Protein AF-A0A061N6C9-F1 (afdb_monomer)

Structure (mmCIF, N/CA/C/O backbone):
data_AF-A0A061N6C9-F1
#
_entry.id   AF-A0A061N6C9-F1
#
loop_
_atom_site.group_PDB
_atom_site.id
_atom_site.type_symbol
_atom_site.label_atom_id
_atom_site.label_alt_id
_atom_site.label_comp_id
_atom_site.label_asym_id
_atom_site.label_entity_id
_atom_site.label_seq_id
_atom_site.pdbx_PDB_ins_code
_atom_site.Cartn_x
_atom_site.Cartn_y
_atom_site.Cartn_z
_atom_site.occupancy
_atom_site.B_iso_or_equiv
_atom_site.auth_seq_id
_atom_site.auth_comp_id
_atom_site.auth_asym_id
_atom_site.auth_atom_id
_atom_site.pdbx_PDB_model_num
ATOM 1 N N . MET A 1 1 ? -4.700 27.758 14.126 1.00 30.50 1 MET A N 1
ATOM 2 C CA . MET A 1 1 ? -5.287 28.194 15.414 1.00 30.50 1 MET A CA 1
ATOM 3 C C . MET A 1 1 ? -6.616 27.465 15.585 1.00 30.50 1 MET A C 1
ATOM 5 O O . MET A 1 1 ? -7.624 27.909 15.055 1.00 30.50 1 MET A O 1
ATOM 9 N N . ILE A 1 2 ? -6.593 26.286 16.209 1.00 23.47 2 ILE A N 1
ATOM 10 C CA . ILE A 1 2 ? -7.772 25.441 16.455 1.00 23.47 2 ILE A CA 1
ATOM 11 C C . ILE A 1 2 ? -7.823 25.208 17.966 1.00 23.47 2 ILE A C 1
ATOM 13 O O . ILE A 1 2 ? -6.806 24.881 18.574 1.00 23.47 2 ILE A O 1
ATOM 17 N N . LYS A 1 3 ? -8.977 25.500 18.573 1.00 22.98 3 LYS A N 1
ATOM 18 C CA . LYS A 1 3 ? -9.198 25.478 20.023 1.00 22.98 3 LYS A CA 1
ATOM 19 C C . LYS A 1 3 ? -9.200 24.041 20.546 1.00 22.98 3 LYS A C 1
ATOM 21 O O . LYS A 1 3 ? -9.980 23.221 20.075 1.00 22.98 3 LYS A O 1
ATOM 26 N N . ILE A 1 4 ? -8.367 23.789 21.551 1.00 27.28 4 ILE A N 1
ATOM 27 C CA . ILE A 1 4 ? -8.406 22.599 22.403 1.00 27.28 4 ILE A CA 1
ATOM 28 C C . ILE A 1 4 ? -9.390 22.908 23.534 1.00 27.28 4 ILE A C 1
ATOM 30 O O . ILE A 1 4 ? -9.209 23.892 24.251 1.00 27.28 4 ILE A O 1
ATOM 34 N N . THR A 1 5 ? -10.445 22.111 23.671 1.00 30.22 5 THR A N 1
ATOM 35 C CA . THR A 1 5 ? -11.373 22.200 24.806 1.00 30.22 5 THR A CA 1
ATOM 36 C C . THR A 1 5 ? -10.905 21.237 25.895 1.00 30.22 5 THR A C 1
ATOM 38 O O . THR A 1 5 ? -10.656 20.066 25.618 1.00 30.22 5 THR A O 1
ATOM 41 N N . GLU A 1 6 ? -10.759 21.745 27.119 1.00 27.58 6 GLU A N 1
ATOM 42 C CA . GLU A 1 6 ? -10.329 21.011 28.314 1.00 27.58 6 GLU A CA 1
ATOM 43 C C . GLU A 1 6 ? -11.261 19.840 28.661 1.00 27.58 6 GLU A C 1
ATOM 45 O O . GLU A 1 6 ? -12.487 19.978 28.678 1.00 27.58 6 GLU A O 1
ATOM 50 N N . VAL A 1 7 ? -10.671 18.698 29.021 1.00 28.25 7 VAL A N 1
ATOM 51 C CA . VAL A 1 7 ? -11.379 17.558 29.614 1.00 28.25 7 VAL A CA 1
ATOM 52 C C . VAL A 1 7 ? -11.394 17.739 31.133 1.00 28.25 7 VAL A C 1
ATOM 54 O O . VAL A 1 7 ? -10.350 17.708 31.782 1.00 28.25 7 VAL A O 1
ATOM 57 N N . LYS A 1 8 ? -12.585 17.934 31.712 1.00 29.23 8 LYS A N 1
ATOM 58 C CA . LYS A 1 8 ? -12.787 17.951 33.168 1.00 29.23 8 LYS A CA 1
ATOM 59 C C . LYS A 1 8 ? -12.759 16.530 33.731 1.00 29.23 8 LYS A C 1
ATOM 61 O O . LYS A 1 8 ? -13.513 15.667 33.291 1.00 29.23 8 LYS A O 1
ATOM 66 N N . ILE A 1 9 ? -11.932 16.331 34.752 1.00 32.75 9 ILE A N 1
ATOM 67 C CA . ILE A 1 9 ? -11.897 15.129 35.589 1.00 32.75 9 ILE A CA 1
ATOM 68 C C . ILE A 1 9 ? -13.032 15.237 36.617 1.00 32.75 9 ILE A C 1
ATOM 70 O O . ILE A 1 9 ? -13.080 16.208 37.371 1.00 32.75 9 ILE A O 1
ATOM 74 N N . TYR A 1 10 ? -13.920 14.243 36.672 1.00 31.84 10 TYR A N 1
ATOM 75 C CA . TYR A 1 10 ? -14.889 14.088 37.759 1.00 31.84 10 TYR A CA 1
ATOM 76 C C . TYR A 1 10 ? -14.584 12.808 38.538 1.00 31.84 10 TYR A C 1
ATOM 78 O O . TYR A 1 10 ? -14.663 11.710 37.996 1.00 31.84 10 TYR A O 1
ATOM 86 N N . ASN A 1 11 ? -14.262 12.972 39.822 1.00 37.41 11 ASN A N 1
ATOM 87 C CA . ASN A 1 11 ? -14.351 11.917 40.827 1.00 37.41 11 ASN A CA 1
ATOM 88 C C . ASN A 1 11 ? -15.667 12.100 41.588 1.00 37.41 11 ASN A C 1
ATOM 90 O O . ASN A 1 11 ? -15.874 13.186 42.126 1.00 37.41 11 ASN A O 1
ATOM 94 N N . GLN A 1 12 ? -16.490 11.052 41.697 1.00 33.22 12 GLN A N 1
ATOM 95 C CA . GLN A 1 12 ? -17.229 10.716 42.924 1.00 33.22 12 GLN A CA 1
ATOM 96 C C . GLN A 1 12 ? -17.907 9.338 42.842 1.00 33.22 12 GLN A C 1
ATOM 98 O O . GLN A 1 12 ? -18.264 8.849 41.774 1.00 33.22 12 GLN A O 1
ATOM 103 N N . THR A 1 13 ? -17.987 8.726 44.018 1.00 37.00 13 THR A N 1
ATOM 104 C CA . THR A 1 13 ? -18.388 7.368 44.403 1.00 37.00 13 THR A CA 1
ATOM 105 C C . THR A 1 13 ? -19.904 7.145 44.506 1.00 37.00 13 THR A C 1
ATOM 107 O O . THR A 1 13 ? -20.622 8.063 44.878 1.00 37.00 13 THR A O 1
ATOM 110 N N . GLU A 1 14 ? -20.291 5.877 44.287 1.00 41.41 14 GLU A N 1
ATOM 111 C CA . GLU A 1 14 ? -21.493 5.130 44.734 1.00 41.41 14 GLU A CA 1
ATOM 112 C C . GLU A 1 14 ? -22.909 5.589 44.323 1.00 41.41 14 GLU A C 1
ATOM 114 O O . GLU A 1 14 ? -23.446 6.545 44.861 1.00 41.41 14 GLU A O 1
ATOM 119 N N . GLU A 1 15 ? -23.566 4.779 43.475 1.00 31.02 15 GLU A N 1
ATOM 120 C CA . GLU A 1 15 ? -24.869 4.144 43.765 1.00 31.02 15 GLU A CA 1
ATOM 121 C C . GLU A 1 15 ? -25.159 3.015 42.747 1.00 31.02 15 GLU A C 1
ATOM 123 O O . GLU A 1 15 ? -24.988 3.166 41.536 1.00 31.02 15 GLU A O 1
ATOM 128 N N . LEU A 1 16 ? -25.541 1.839 43.257 1.00 40.09 16 LEU A N 1
ATOM 129 C CA . LEU A 1 16 ? -25.818 0.610 42.508 1.00 40.09 16 LEU A CA 1
ATOM 130 C C . LEU A 1 16 ? -27.300 0.538 42.101 1.00 40.09 16 LEU A C 1
ATOM 132 O O . LEU A 1 16 ? -28.185 0.743 42.924 1.00 40.09 16 LEU A O 1
ATOM 136 N N . HIS A 1 17 ? -27.518 0.112 40.851 1.00 38.91 17 HIS A N 1
ATOM 137 C CA . HIS A 1 17 ? -28.781 -0.271 40.198 1.00 38.91 17 HIS A CA 1
ATOM 138 C C . HIS A 1 17 ? -29.628 0.827 39.541 1.00 38.91 17 HIS A C 1
ATOM 140 O O . HIS A 1 17 ? -30.753 1.121 39.932 1.00 38.91 17 HIS A O 1
ATOM 146 N N . VAL A 1 18 ? -29.153 1.247 38.368 1.00 34.75 18 VAL A N 1
ATOM 147 C CA . VAL A 1 18 ? -30.004 1.493 37.198 1.00 34.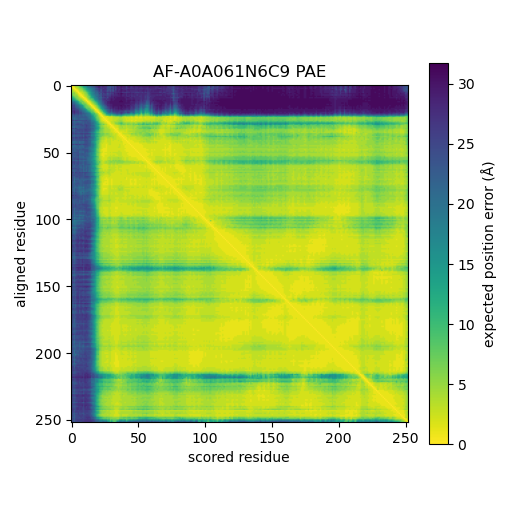75 18 VAL A CA 1
ATOM 148 C C . VAL A 1 18 ? -29.425 0.634 36.074 1.00 34.75 18 VAL A C 1
ATOM 150 O O . VAL A 1 18 ? -28.204 0.562 35.940 1.00 34.75 18 VAL A O 1
ATOM 153 N N . HIS A 1 19 ? -30.260 -0.059 35.292 1.00 40.38 19 HIS A N 1
ATOM 154 C CA . HIS A 1 19 ? -29.831 -0.618 34.008 1.00 40.38 19 HIS A CA 1
ATOM 155 C C . HIS A 1 19 ? -29.307 0.543 33.158 1.00 40.38 19 HIS A C 1
ATOM 157 O O . HIS A 1 19 ? -30.078 1.227 32.487 1.00 40.38 19 HIS A O 1
ATOM 163 N N . ASN A 1 20 ? -28.004 0.808 33.248 1.00 38.12 20 ASN A N 1
ATOM 164 C CA . ASN A 1 20 ? -27.330 1.759 32.390 1.00 38.12 20 ASN A CA 1
ATOM 165 C C . ASN A 1 20 ? -27.526 1.203 30.986 1.00 38.12 20 ASN A C 1
ATOM 167 O O . ASN A 1 20 ? -26.966 0.156 30.661 1.00 38.12 20 ASN A O 1
ATOM 171 N N . LYS A 1 21 ? -28.381 1.847 30.183 1.00 45.62 21 LYS A N 1
ATOM 172 C CA . LYS A 1 21 ? -28.374 1.610 28.744 1.00 45.62 21 LYS A CA 1
ATOM 173 C C . LYS A 1 21 ? -26.913 1.727 28.333 1.00 45.62 21 LYS A C 1
ATOM 175 O O . LYS A 1 21 ? -26.286 2.756 28.591 1.00 45.62 21 LYS A O 1
ATOM 180 N N . SER A 1 22 ? -26.367 0.643 27.797 1.00 60.34 22 SER A N 1
ATOM 181 C CA . SER A 1 22 ? -25.087 0.667 27.106 1.00 60.34 22 SER A CA 1
ATOM 182 C C . SER A 1 22 ? -25.062 1.908 26.213 1.00 60.34 22 SER A C 1
ATOM 184 O O . SER A 1 22 ? -26.080 2.268 25.614 1.00 60.34 22 SER A O 1
ATOM 186 N N . ALA A 1 23 ? -23.936 2.625 26.202 1.00 78.69 23 ALA A N 1
ATOM 187 C CA . ALA A 1 23 ? -23.787 3.779 25.327 1.00 78.69 23 ALA A CA 1
ATOM 188 C C . ALA A 1 23 ? -24.146 3.350 23.897 1.00 78.69 23 ALA A C 1
ATOM 190 O O . ALA A 1 23 ? -23.591 2.369 23.398 1.00 78.69 23 ALA A O 1
ATOM 191 N N . ILE A 1 24 ? -25.107 4.047 23.283 1.00 89.50 24 ILE A N 1
ATOM 192 C CA . ILE A 1 24 ? -25.491 3.795 21.894 1.00 89.50 24 ILE A CA 1
ATOM 193 C C . ILE A 1 24 ? -24.286 4.161 21.032 1.00 89.50 24 ILE A C 1
ATOM 195 O O . ILE A 1 24 ? -23.735 5.257 21.145 1.00 89.50 24 ILE A O 1
ATOM 199 N N . LEU A 1 25 ? -23.855 3.212 20.213 1.00 94.38 25 LEU A N 1
ATOM 200 C CA . LEU A 1 25 ? -22.713 3.356 19.329 1.00 94.38 25 LEU A CA 1
ATOM 201 C C . LEU A 1 25 ? -23.151 4.043 18.040 1.00 94.38 25 LEU A C 1
ATOM 203 O O . LEU A 1 25 ? -24.222 3.757 17.502 1.00 94.38 25 LEU A O 1
ATOM 207 N N . HIS A 1 26 ? -22.301 4.913 17.510 1.00 94.44 26 HIS A N 1
ATOM 208 C CA . HIS A 1 26 ? -22.566 5.622 16.264 1.00 94.44 26 HIS A CA 1
ATOM 209 C C . HIS A 1 26 ? -21.365 5.506 15.323 1.00 94.44 26 HIS A C 1
ATOM 211 O O . HIS A 1 26 ? -20.236 5.719 15.760 1.00 94.44 26 HIS A O 1
ATOM 217 N N . PRO A 1 27 ? -21.557 5.206 14.030 1.00 93.12 27 PRO A N 1
ATOM 218 C CA . PRO A 1 27 ? -20.468 5.265 13.065 1.00 93.12 27 PRO A CA 1
ATOM 219 C C . PRO A 1 27 ? -19.843 6.665 13.035 1.00 93.12 27 PRO A C 1
ATOM 221 O O . PRO A 1 27 ? -20.543 7.678 13.024 1.00 93.12 27 PRO A O 1
ATOM 224 N N . MET A 1 28 ? -18.514 6.739 13.015 1.00 90.38 28 MET A N 1
ATOM 225 C CA . MET A 1 28 ? -17.811 7.998 12.780 1.00 90.38 28 MET A CA 1
ATOM 226 C C . MET A 1 28 ? -18.165 8.566 11.405 1.00 90.38 28 MET A C 1
ATOM 228 O O . MET A 1 28 ? -18.156 7.837 10.417 1.00 90.38 28 MET A O 1
ATOM 232 N N . ALA A 1 29 ? -18.408 9.880 11.349 1.00 77.00 29 ALA A N 1
ATOM 233 C CA . ALA A 1 29 ? -18.823 10.578 10.129 1.00 77.00 29 ALA A CA 1
ATOM 234 C C . ALA A 1 29 ? -17.834 10.400 8.963 1.00 77.00 29 ALA A C 1
ATOM 236 O O . ALA A 1 29 ? -18.244 10.325 7.809 1.00 77.00 29 ALA A O 1
ATOM 237 N N . GLU A 1 30 ? -16.537 10.289 9.267 1.00 84.56 30 GLU A N 1
ATOM 238 C CA . GLU A 1 30 ? -15.497 10.023 8.278 1.00 84.56 30 GLU A CA 1
ATOM 239 C C . GLU A 1 30 ? -14.612 8.854 8.714 1.00 84.56 30 GLU A C 1
ATOM 241 O O . GLU A 1 30 ? -13.877 8.920 9.707 1.00 84.56 30 GLU A O 1
ATOM 246 N N . ILE A 1 31 ? -14.670 7.776 7.928 1.00 85.75 31 ILE A N 1
ATOM 247 C CA . ILE A 1 31 ? -13.817 6.596 8.066 1.00 85.75 31 ILE A CA 1
ATOM 248 C C . ILE A 1 31 ? -12.807 6.613 6.907 1.00 85.75 31 ILE A C 1
ATOM 250 O O . ILE A 1 31 ? -13.202 6.319 5.771 1.00 85.75 31 ILE A O 1
ATOM 254 N N . PRO A 1 32 ? -11.515 6.909 7.159 1.00 84.31 32 PRO A N 1
ATOM 255 C CA . PRO A 1 32 ? -10.493 6.988 6.112 1.00 84.31 32 PRO A CA 1
ATOM 256 C C . PRO A 1 32 ? -10.489 5.771 5.179 1.00 84.31 32 PRO A C 1
ATOM 258 O O . PRO A 1 32 ? -10.635 4.624 5.626 1.00 84.31 32 PRO A O 1
ATOM 261 N N . HIS A 1 33 ? -10.350 5.987 3.867 1.00 86.00 33 HIS A N 1
ATOM 262 C CA . HIS A 1 33 ? -10.335 4.908 2.874 1.00 86.00 33 HIS A CA 1
ATOM 263 C C . HIS A 1 33 ? -8.928 4.442 2.515 1.00 86.00 33 HIS A C 1
ATOM 265 O O . HIS A 1 33 ? -8.434 4.706 1.426 1.00 86.00 33 HIS A O 1
ATOM 271 N N . ILE A 1 34 ? -8.328 3.662 3.420 1.00 89.38 34 ILE A N 1
ATOM 272 C CA . ILE A 1 34 ? -6.933 3.227 3.296 1.00 89.38 34 ILE A CA 1
ATOM 273 C C . ILE A 1 34 ? -6.720 2.266 2.112 1.00 89.38 34 ILE A C 1
ATOM 275 O O . ILE A 1 34 ? -5.854 2.500 1.281 1.00 89.38 34 ILE A O 1
ATOM 279 N N . ILE A 1 35 ? -7.504 1.191 1.979 1.00 89.81 35 ILE A N 1
ATOM 280 C CA . ILE A 1 35 ? -7.335 0.227 0.874 1.00 89.81 35 ILE A CA 1
ATOM 281 C C . ILE A 1 35 ? -8.639 -0.068 0.147 1.00 89.81 35 ILE A C 1
ATOM 283 O O . ILE A 1 35 ? -9.712 -0.104 0.755 1.00 89.81 35 ILE A O 1
ATOM 287 N N . LYS A 1 36 ? -8.535 -0.344 -1.158 1.00 87.62 36 LYS A N 1
ATOM 288 C CA . LYS A 1 36 ? -9.591 -1.026 -1.911 1.00 87.62 36 LYS A CA 1
ATOM 289 C C . LYS A 1 36 ? -9.656 -2.466 -1.419 1.00 87.62 36 LYS A C 1
ATOM 291 O O . LYS A 1 36 ? -8.644 -3.162 -1.408 1.00 87.62 36 LYS A O 1
ATOM 296 N N . TYR A 1 37 ? -10.839 -2.882 -0.986 1.00 84.75 37 TYR A N 1
ATOM 297 C CA . TYR A 1 37 ? -11.047 -4.194 -0.393 1.00 84.75 37 TYR A CA 1
ATOM 298 C C . TYR A 1 37 ? -12.363 -4.791 -0.877 1.00 84.75 37 TYR A C 1
ATOM 300 O O . TYR A 1 37 ? -13.429 -4.189 -0.711 1.00 84.75 37 TYR A O 1
ATOM 308 N N . MET A 1 38 ? -12.288 -5.973 -1.486 1.00 84.19 38 MET A N 1
ATOM 309 C CA . MET A 1 38 ? -13.475 -6.711 -1.904 1.00 84.19 38 MET A CA 1
ATOM 310 C C . MET A 1 38 ? -14.275 -7.134 -0.668 1.00 84.19 38 MET A C 1
ATOM 312 O O . MET A 1 38 ? -13.722 -7.669 0.286 1.00 84.19 38 MET A O 1
ATOM 316 N N . GLY A 1 39 ? -15.583 -6.871 -0.671 1.00 84.62 39 GLY A N 1
ATOM 317 C CA . GLY A 1 39 ? -16.431 -7.133 0.498 1.00 84.62 39 GLY A CA 1
ATOM 318 C C . GLY A 1 39 ? -16.260 -6.115 1.633 1.00 84.62 39 GLY A C 1
ATOM 319 O O . GLY A 1 39 ? -16.647 -6.386 2.770 1.00 84.62 39 GLY A O 1
ATOM 320 N N . SER A 1 40 ? -15.684 -4.943 1.347 1.00 87.50 40 SER A N 1
ATOM 321 C CA . SER A 1 40 ? -15.658 -3.815 2.280 1.00 87.50 40 SER A CA 1
ATOM 322 C C . SER A 1 40 ? -17.067 -3.475 2.776 1.00 87.50 40 SER A C 1
ATOM 324 O O . SER A 1 40 ? -17.980 -3.249 1.985 1.00 87.50 40 SER A O 1
ATOM 326 N N . LYS A 1 41 ? -17.226 -3.380 4.100 1.00 90.00 41 LYS A N 1
ATOM 327 C CA . LYS A 1 41 ? -18.513 -3.111 4.763 1.00 90.00 41 LYS A CA 1
ATOM 328 C C . LYS A 1 41 ? -18.883 -1.622 4.813 1.00 90.00 41 LYS A C 1
ATOM 330 O O . LYS A 1 41 ? -19.849 -1.266 5.470 1.00 90.00 41 LYS A O 1
ATOM 335 N N . ARG A 1 42 ? -18.132 -0.739 4.141 1.00 90.19 42 ARG A N 1
ATOM 336 C CA . ARG A 1 42 ? -18.317 0.726 4.230 1.00 90.19 42 ARG A CA 1
ATOM 337 C C . ARG A 1 42 ? -19.732 1.182 3.902 1.00 90.19 42 ARG A C 1
ATOM 339 O O . ARG A 1 42 ? -20.277 1.991 4.634 1.00 90.19 42 ARG A O 1
ATOM 346 N N . SER A 1 43 ? -20.324 0.659 2.831 1.00 91.62 43 SER A N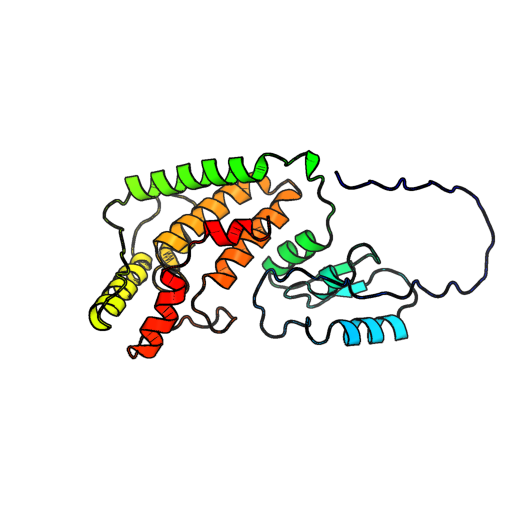 1
ATOM 347 C CA . SER A 1 43 ? -21.666 1.065 2.392 1.00 91.62 43 SER A CA 1
ATOM 348 C C . SER A 1 43 ? -22.791 0.566 3.298 1.00 91.62 43 SER A C 1
ATOM 350 O O . SER A 1 43 ? -23.918 1.018 3.151 1.00 91.62 43 SER A O 1
ATOM 352 N N . ILE A 1 44 ? -22.505 -0.378 4.198 1.00 94.06 44 ILE A N 1
ATOM 353 C CA . ILE A 1 44 ? -23.485 -0.981 5.110 1.00 94.06 44 ILE A CA 1
ATOM 354 C C . ILE A 1 44 ? -23.096 -0.784 6.578 1.00 94.06 44 ILE A C 1
ATOM 356 O O . ILE A 1 44 ? -23.659 -1.441 7.449 1.00 94.06 44 ILE A O 1
ATOM 360 N N . VAL A 1 45 ? -22.109 0.070 6.868 1.00 94.56 45 VAL A N 1
ATOM 361 C CA . VAL A 1 45 ? -21.549 0.192 8.221 1.00 94.56 45 VAL A CA 1
ATOM 362 C C . VAL A 1 45 ? -22.593 0.689 9.217 1.00 94.56 45 VAL A C 1
ATOM 364 O O . VAL A 1 45 ? -22.641 0.178 10.331 1.00 94.56 45 VAL A O 1
ATOM 367 N N . ASP A 1 46 ? -23.480 1.589 8.789 1.00 94.62 46 ASP A N 1
ATOM 368 C CA . ASP A 1 46 ? -24.574 2.107 9.612 1.00 94.62 46 ASP A CA 1
ATOM 369 C C . ASP A 1 46 ? -25.527 0.985 10.032 1.00 94.62 46 ASP A C 1
ATOM 371 O O . ASP A 1 46 ? -25.801 0.823 11.217 1.00 94.62 46 ASP A O 1
ATOM 375 N N . TYR A 1 47 ? -25.929 0.139 9.078 1.00 96.25 47 TYR A N 1
ATOM 376 C CA . TYR A 1 47 ? -26.775 -1.030 9.332 1.00 96.25 47 TYR A CA 1
ATOM 377 C C . TYR A 1 47 ? -26.096 -2.049 10.260 1.00 96.25 47 TYR A C 1
ATOM 379 O O . TYR A 1 47 ? -26.729 -2.632 11.137 1.00 96.25 47 TYR A O 1
ATOM 387 N N . VAL A 1 48 ? -24.784 -2.257 10.099 1.00 95.44 48 VAL A N 1
ATOM 388 C CA . VAL A 1 48 ? -24.013 -3.135 10.993 1.00 95.44 48 VAL A CA 1
ATOM 389 C C . VAL A 1 48 ? -23.985 -2.575 12.416 1.00 95.44 48 VAL A C 1
ATOM 391 O O . VAL A 1 48 ? -24.160 -3.335 13.365 1.00 95.44 48 VAL A O 1
ATOM 394 N N . VAL A 1 49 ? -23.778 -1.266 12.585 1.00 96.19 49 VAL A N 1
ATOM 395 C CA . VAL A 1 49 ? -23.751 -0.628 13.910 1.00 96.19 49 VAL A CA 1
ATOM 396 C C . VAL A 1 49 ? -25.138 -0.597 14.554 1.00 96.19 49 VAL A C 1
ATOM 398 O O . VAL A 1 49 ? -25.238 -0.822 15.757 1.00 96.19 49 VAL A O 1
ATOM 401 N N . GLU A 1 50 ? -26.205 -0.405 13.777 1.00 96.44 50 GLU A N 1
ATOM 402 C CA . GLU A 1 50 ? -27.589 -0.551 14.245 1.00 96.44 50 GLU A CA 1
ATOM 403 C C . GLU A 1 50 ? -27.836 -1.955 14.812 1.00 96.44 50 GLU A C 1
ATOM 405 O O . GLU A 1 50 ? -28.200 -2.088 15.978 1.00 96.44 50 GLU A O 1
ATOM 410 N N . GLY A 1 51 ? -27.497 -3.004 14.056 1.00 96.50 51 GLY A N 1
ATOM 411 C CA . GLY A 1 51 ? -27.636 -4.383 14.530 1.00 96.50 51 GLY A CA 1
ATOM 412 C C . GLY A 1 51 ? -26.766 -4.714 15.751 1.00 96.50 51 GLY A C 1
ATOM 413 O O . GLY A 1 51 ? -27.151 -5.540 16.575 1.00 96.50 51 GLY A O 1
ATOM 414 N N . ILE A 1 52 ? -25.603 -4.066 15.909 1.00 95.81 52 ILE A N 1
ATOM 415 C CA . ILE A 1 52 ? -24.806 -4.169 17.141 1.00 95.81 52 ILE A CA 1
ATOM 416 C C . ILE A 1 52 ? -25.566 -3.530 18.306 1.00 95.81 52 ILE A C 1
ATOM 418 O O . ILE A 1 52 ? -25.680 -4.155 19.357 1.00 95.81 52 ILE A O 1
ATOM 422 N N . ASN A 1 53 ? -26.099 -2.318 18.137 1.00 96.44 53 ASN A N 1
ATOM 423 C CA . ASN A 1 53 ? -26.826 -1.606 19.192 1.00 96.44 53 ASN A CA 1
ATOM 424 C C . ASN A 1 53 ? -28.052 -2.375 19.702 1.00 96.44 53 ASN A C 1
ATOM 426 O O . ASN A 1 53 ? -28.342 -2.299 20.895 1.00 96.44 53 ASN A O 1
ATOM 430 N N . ASP A 1 54 ? -28.721 -3.151 18.846 1.00 96.31 54 ASP A N 1
ATOM 431 C CA . ASP A 1 54 ? -29.881 -3.968 19.229 1.00 96.31 54 ASP A CA 1
ATOM 432 C C . ASP A 1 54 ? -29.557 -5.034 20.286 1.00 96.31 54 ASP A C 1
ATOM 434 O O . ASP A 1 54 ? -30.418 -5.413 21.083 1.00 96.31 54 ASP A O 1
ATOM 438 N N . VAL A 1 55 ? -28.316 -5.530 20.303 1.00 94.38 55 VAL A N 1
ATOM 439 C CA . VAL A 1 55 ? -27.891 -6.641 21.173 1.00 94.38 55 VAL A CA 1
ATOM 440 C C . VAL A 1 55 ? -26.771 -6.267 22.142 1.00 94.38 55 VAL A C 1
ATOM 442 O O . VAL A 1 55 ? -26.436 -7.049 23.032 1.00 94.38 55 VAL A O 1
ATOM 445 N N . TYR A 1 56 ? -26.156 -5.096 21.982 1.00 94.44 56 TYR A N 1
ATOM 446 C CA . TYR A 1 56 ? -24.980 -4.704 22.743 1.00 94.44 56 TYR A CA 1
ATOM 447 C C . TYR A 1 56 ? -25.343 -4.314 24.176 1.00 94.44 56 TYR A C 1
ATOM 449 O O . TYR A 1 56 ? -25.944 -3.274 24.432 1.00 94.44 56 TYR A O 1
ATOM 457 N N . THR A 1 57 ? -24.905 -5.120 25.142 1.00 93.38 57 THR A N 1
ATOM 458 C CA . THR A 1 57 ? -25.133 -4.892 26.579 1.00 93.38 57 THR A CA 1
ATOM 459 C C . THR A 1 57 ? -23.897 -4.361 27.315 1.00 93.38 57 THR A C 1
ATOM 461 O O . THR A 1 57 ? -23.863 -4.374 28.544 1.00 93.38 57 THR A O 1
ATOM 464 N N . GLY A 1 58 ? -22.871 -3.905 26.587 1.00 91.44 58 GLY A N 1
ATOM 465 C CA . GLY A 1 58 ? -21.575 -3.494 27.139 1.00 91.44 58 GLY A CA 1
ATOM 466 C C . GLY A 1 58 ? -20.458 -4.524 26.920 1.00 91.44 58 GLY A C 1
ATOM 467 O O . GLY A 1 58 ? -20.709 -5.662 26.529 1.00 91.44 58 GLY A O 1
ATOM 468 N N . GLY A 1 59 ? -19.213 -4.122 27.187 1.00 92.06 59 GLY A N 1
ATOM 469 C CA . GLY A 1 59 ? -18.024 -4.971 27.050 1.00 92.06 59 GLY A CA 1
ATOM 470 C C . GLY A 1 59 ? -17.197 -4.674 25.797 1.00 92.06 59 GLY A C 1
ATOM 471 O O . GLY A 1 59 ? -17.209 -3.564 25.276 1.00 92.06 59 GLY A O 1
ATOM 472 N N . GLN A 1 60 ? -16.421 -5.662 25.350 1.00 95.31 60 GLN A N 1
ATOM 473 C CA . GLN A 1 60 ? -15.578 -5.557 24.158 1.00 95.31 60 GLN A CA 1
ATOM 474 C C . GLN A 1 60 ? -16.315 -6.097 22.928 1.00 95.31 60 GLN A C 1
ATOM 476 O O . GLN A 1 60 ? -16.927 -7.162 22.989 1.00 95.31 60 GLN A O 1
ATOM 481 N N . ILE A 1 61 ? -16.203 -5.401 21.797 1.00 96.19 61 ILE A N 1
ATOM 482 C CA . ILE A 1 61 ? -16.668 -5.898 20.496 1.00 96.19 61 ILE A CA 1
ATOM 483 C C . ILE A 1 61 ? -15.558 -6.713 19.838 1.00 96.19 61 ILE A C 1
ATOM 485 O O . ILE A 1 61 ? -14.403 -6.290 19.816 1.00 96.19 61 ILE A O 1
ATOM 489 N N . VAL A 1 62 ? -15.907 -7.863 19.264 1.00 96.56 62 VAL A N 1
ATOM 490 C CA . VAL A 1 62 ? -14.967 -8.726 18.537 1.00 96.56 62 VAL A CA 1
ATOM 491 C C . VAL A 1 62 ? -15.324 -8.738 17.052 1.00 96.56 62 VAL A C 1
ATOM 493 O O . VAL A 1 62 ? -16.340 -9.302 16.655 1.00 96.56 62 VAL A O 1
ATOM 496 N N . ASP A 1 63 ? -14.473 -8.132 16.227 1.00 96.19 63 ASP A N 1
ATOM 497 C CA . ASP A 1 63 ? -14.547 -8.203 14.767 1.00 96.19 63 ASP A CA 1
ATOM 498 C C . ASP A 1 63 ? -13.659 -9.356 14.284 1.00 96.19 63 ASP A C 1
ATOM 500 O O . ASP A 1 63 ? -12.450 -9.197 14.123 1.00 96.19 63 ASP A O 1
ATOM 504 N N . LEU A 1 64 ? -14.251 -10.547 14.137 1.00 95.88 64 LEU A N 1
ATOM 505 C CA . LEU A 1 64 ? -13.515 -11.798 13.904 1.00 95.88 64 LEU A CA 1
ATOM 506 C C . LEU A 1 64 ? -12.911 -11.916 12.490 1.00 95.88 64 LEU A C 1
ATOM 508 O O . LEU A 1 64 ? -11.969 -12.688 12.301 1.00 95.88 64 LEU A O 1
ATOM 512 N N . PHE A 1 65 ? -13.461 -11.172 11.524 1.00 95.31 65 PHE A N 1
ATOM 513 C CA . PHE A 1 65 ? -13.068 -11.159 10.109 1.00 95.31 65 PHE A CA 1
ATOM 514 C C . PHE A 1 65 ? -12.997 -9.714 9.615 1.00 95.31 65 PHE A C 1
ATOM 516 O O . PHE A 1 65 ? -13.825 -9.247 8.812 1.00 95.31 65 PHE A O 1
ATOM 523 N N . SER A 1 66 ? -12.042 -8.984 10.175 1.00 94.38 66 SER A N 1
ATOM 524 C CA . SER A 1 66 ? -12.031 -7.533 10.087 1.00 94.38 66 SER A CA 1
ATOM 525 C C . SER A 1 66 ? -11.614 -7.000 8.722 1.00 94.38 66 SER A C 1
ATOM 527 O O . SER A 1 66 ? -12.047 -5.904 8.353 1.00 94.38 66 SER A O 1
ATOM 529 N N . GLY A 1 67 ? -10.848 -7.756 7.924 1.00 94.31 67 GLY A N 1
ATOM 530 C CA . GLY A 1 67 ? -10.430 -7.368 6.575 1.00 94.31 67 GLY A CA 1
ATOM 531 C C . GLY A 1 67 ? -9.817 -5.966 6.534 1.00 94.31 67 GLY A C 1
ATOM 532 O O . GLY A 1 67 ? -8.738 -5.721 7.061 1.00 94.31 67 GLY A O 1
ATOM 533 N N . SER A 1 68 ? -10.519 -5.001 5.933 1.00 93.62 68 SER A N 1
ATOM 534 C CA . SER A 1 68 ? -10.083 -3.597 5.895 1.00 93.62 68 SER A CA 1
ATOM 535 C C . SER A 1 68 ? -10.319 -2.801 7.193 1.00 93.62 68 SER A C 1
ATOM 537 O O . SER A 1 68 ? -10.217 -1.576 7.167 1.00 93.62 68 SER A O 1
ATOM 539 N N . ALA A 1 69 ? -10.703 -3.458 8.291 1.00 95.38 69 ALA A N 1
ATOM 540 C CA . ALA A 1 69 ? -10.935 -2.895 9.627 1.00 95.38 69 ALA A CA 1
ATOM 541 C C . ALA A 1 69 ? -11.911 -1.699 9.673 1.00 95.38 69 ALA A C 1
ATOM 543 O O . ALA A 1 69 ? -11.811 -0.817 10.525 1.00 95.38 69 ALA A O 1
ATOM 544 N N . VAL A 1 70 ? -12.891 -1.671 8.762 1.00 94.69 70 VAL A N 1
ATOM 545 C CA . VAL A 1 70 ? -13.851 -0.556 8.634 1.00 94.69 70 VAL A CA 1
ATOM 546 C C . VAL A 1 70 ? -14.687 -0.380 9.899 1.00 94.69 70 VAL A C 1
ATOM 548 O O . VAL A 1 70 ? -14.919 0.755 10.299 1.00 94.69 70 VAL A O 1
ATOM 551 N N . LEU A 1 71 ? -15.088 -1.472 10.559 1.00 95.06 71 LEU A N 1
ATOM 552 C CA . LEU A 1 71 ? -15.829 -1.402 11.821 1.00 95.06 71 LEU A CA 1
ATOM 553 C C . LEU A 1 71 ? -14.974 -0.794 12.944 1.00 95.06 71 LEU A C 1
ATOM 555 O O . LEU A 1 71 ? -15.460 0.037 13.706 1.00 95.06 71 LEU A O 1
ATOM 559 N N . SER A 1 72 ? -13.684 -1.144 13.003 1.00 95.12 72 SER A N 1
ATOM 560 C CA . SER A 1 72 ? -12.732 -0.531 13.937 1.00 95.12 72 SER A CA 1
ATOM 561 C C . SER A 1 72 ? -12.595 0.973 13.702 1.00 95.12 72 SER A C 1
ATOM 563 O O . SER A 1 72 ? -12.607 1.739 14.659 1.00 95.12 72 SER A O 1
ATOM 565 N N . GLY A 1 73 ? -12.525 1.409 12.441 1.00 94.00 73 GLY A N 1
ATOM 566 C CA . GLY A 1 73 ? -12.546 2.830 12.092 1.00 94.00 73 GLY A CA 1
ATOM 567 C C . GLY A 1 73 ? -13.866 3.522 12.446 1.00 94.00 73 GLY A C 1
ATOM 568 O O . GLY A 1 73 ? -13.848 4.645 12.945 1.00 94.00 73 GLY A O 1
ATOM 569 N N . ALA A 1 74 ? -14.999 2.847 12.238 1.00 95.12 74 ALA A N 1
ATOM 570 C CA . ALA A 1 74 ? -16.336 3.374 12.509 1.00 95.12 74 ALA A CA 1
ATOM 571 C C . ALA A 1 74 ? -16.602 3.600 13.998 1.00 95.12 74 ALA A C 1
ATOM 573 O O . ALA A 1 74 ? -17.247 4.576 14.359 1.00 95.12 74 ALA A O 1
ATOM 574 N N . LEU A 1 75 ? -16.110 2.708 14.856 1.00 95.19 75 LEU A N 1
ATOM 575 C CA . LEU A 1 75 ? -16.400 2.702 16.291 1.00 95.19 75 LEU A CA 1
ATOM 576 C C . LEU A 1 75 ? -15.202 3.133 17.154 1.00 95.19 75 LEU A C 1
ATOM 578 O O . LEU A 1 75 ? -15.234 3.000 18.382 1.00 95.19 75 LEU A O 1
ATOM 582 N N . ARG A 1 76 ? -14.135 3.657 16.532 1.00 92.69 76 ARG A N 1
ATOM 583 C CA . ARG A 1 76 ? -12.927 4.111 17.238 1.00 92.69 76 ARG A CA 1
ATOM 584 C C . ARG A 1 76 ? -13.280 5.097 18.355 1.00 92.69 76 ARG A C 1
ATOM 586 O O . ARG A 1 76 ? -14.105 5.992 18.175 1.00 92.69 76 ARG A O 1
ATOM 593 N N . GLY A 1 77 ? -12.645 4.925 19.511 1.00 90.62 77 GLY A N 1
ATOM 594 C CA . GLY A 1 77 ? -12.822 5.800 20.675 1.00 90.62 77 GLY A CA 1
ATOM 595 C C . GLY A 1 77 ? -14.145 5.647 21.436 1.00 90.62 77 GLY A C 1
ATOM 596 O O . GLY A 1 77 ? -14.303 6.306 22.457 1.00 90.62 77 GLY A O 1
ATOM 597 N N . GLN A 1 78 ? -15.074 4.792 20.991 1.00 93.44 78 GLN A N 1
ATOM 598 C CA . GLN A 1 78 ? -16.371 4.599 21.662 1.00 93.44 78 GLN A CA 1
ATOM 599 C C . GLN A 1 78 ? -16.414 3.342 22.532 1.00 93.44 78 GLN A C 1
ATOM 601 O O . GLN A 1 78 ? -17.050 3.331 23.583 1.00 93.44 78 GLN A O 1
ATOM 606 N N . VAL A 1 79 ? -15.743 2.275 22.098 1.00 93.75 79 VAL A N 1
ATOM 607 C CA . VAL A 1 79 ? -15.799 0.954 22.733 1.00 93.75 79 VAL A CA 1
ATOM 608 C C . VAL A 1 79 ? -14.487 0.200 22.502 1.00 93.75 79 VAL A C 1
ATOM 610 O O . VAL A 1 79 ? -13.855 0.393 21.459 1.00 93.75 79 VAL A O 1
ATOM 613 N N . PRO A 1 80 ? -14.037 -0.660 23.435 1.00 94.00 80 PRO A N 1
ATOM 614 C CA . PRO A 1 80 ? -12.932 -1.571 23.166 1.00 94.00 80 PRO A CA 1
ATOM 615 C C . PRO A 1 80 ? -13.277 -2.524 22.016 1.00 94.00 80 PRO A C 1
ATOM 617 O O . PRO A 1 80 ? -14.335 -3.154 22.021 1.00 94.00 80 PRO A O 1
ATOM 620 N N . ILE A 1 81 ? -12.367 -2.669 21.052 1.00 96.06 81 ILE A N 1
ATOM 621 C CA . ILE A 1 81 ? -12.551 -3.548 19.889 1.00 96.06 81 ILE A CA 1
ATOM 622 C C . ILE A 1 81 ? -11.365 -4.501 19.781 1.00 96.06 81 ILE A C 1
ATOM 624 O O . ILE A 1 81 ? -10.214 -4.068 19.763 1.00 96.06 81 ILE A O 1
ATOM 628 N N . LEU A 1 82 ? -11.644 -5.800 19.695 1.00 96.56 82 LEU A N 1
ATOM 629 C CA . LEU A 1 82 ? -10.692 -6.817 19.264 1.00 96.56 82 LEU A CA 1
ATOM 630 C C . LEU A 1 82 ? -10.900 -7.058 17.770 1.00 96.56 82 LEU A C 1
ATOM 632 O O . LEU A 1 82 ? -11.919 -7.608 17.363 1.00 96.56 82 LEU A O 1
ATOM 636 N N . SER A 1 83 ? -9.935 -6.634 16.960 1.00 96.44 83 SER A N 1
ATOM 637 C CA . SER A 1 83 ? -9.949 -6.843 15.514 1.00 96.44 83 SER A CA 1
ATOM 638 C C . SER A 1 83 ? -9.070 -8.038 15.163 1.00 96.44 83 SER A C 1
ATOM 640 O O . SER A 1 83 ? -7.880 -8.043 15.481 1.00 96.44 83 SER A O 1
ATOM 642 N N . ASN A 1 84 ? -9.656 -9.045 14.523 1.00 96.56 84 ASN A N 1
ATOM 643 C CA . ASN A 1 84 ? -8.987 -10.274 14.132 1.00 96.56 84 ASN A CA 1
ATOM 644 C C . ASN A 1 84 ? -9.172 -10.532 12.636 1.00 96.56 84 ASN A C 1
ATOM 646 O O . ASN A 1 84 ? -10.255 -10.365 12.081 1.00 96.56 84 ASN A O 1
ATOM 650 N N . ASP A 1 85 ? -8.100 -10.986 12.000 1.00 96.81 85 ASP A N 1
ATOM 651 C CA . ASP A 1 85 ? -8.117 -11.533 10.653 1.00 96.81 85 ASP A CA 1
ATOM 652 C C . ASP A 1 85 ? -6.914 -12.472 10.497 1.00 96.81 85 ASP A C 1
ATOM 654 O O . ASP A 1 85 ? -5.899 -12.311 11.181 1.00 96.81 85 ASP A O 1
ATOM 658 N N . ILE A 1 86 ? -7.002 -13.439 9.585 1.00 96.25 86 ILE A N 1
ATOM 659 C CA . ILE A 1 86 ? -5.880 -14.332 9.278 1.00 96.25 86 ILE A CA 1
ATOM 660 C C . ILE A 1 86 ? -4.753 -13.591 8.544 1.00 96.25 86 ILE A C 1
ATOM 662 O O . ILE A 1 86 ? -3.588 -13.981 8.624 1.00 96.25 86 ILE A O 1
ATOM 666 N N . GLN A 1 87 ? -5.078 -12.513 7.824 1.00 93.62 87 GLN A N 1
ATOM 667 C CA . GLN A 1 87 ? -4.114 -11.770 7.023 1.00 93.62 87 GLN A CA 1
ATOM 668 C C . GLN A 1 87 ? -3.518 -10.594 7.805 1.00 93.62 87 GLN A C 1
ATOM 670 O O . GLN A 1 87 ? -4.213 -9.677 8.241 1.00 93.62 87 GLN A O 1
ATOM 675 N N . ARG A 1 88 ? -2.183 -10.570 7.910 1.00 94.38 88 ARG A N 1
ATOM 676 C CA . ARG A 1 88 ? -1.442 -9.585 8.717 1.00 94.38 88 ARG A CA 1
ATOM 677 C C . ARG A 1 88 ? -1.697 -8.124 8.334 1.00 94.38 88 ARG A C 1
ATOM 679 O O . ARG A 1 88 ? -1.589 -7.266 9.200 1.00 94.38 88 ARG A O 1
ATOM 686 N N . TYR A 1 89 ? -2.039 -7.809 7.083 1.00 94.38 89 TYR A N 1
ATOM 687 C CA . TYR A 1 89 ? -2.311 -6.415 6.710 1.00 94.38 89 TYR A CA 1
ATOM 688 C C . TYR A 1 89 ? -3.489 -5.829 7.506 1.00 94.38 89 TYR A C 1
ATOM 690 O O . TYR A 1 89 ? -3.475 -4.642 7.825 1.00 94.38 89 TYR A O 1
ATOM 698 N N . SER A 1 90 ? -4.479 -6.657 7.866 1.00 95.69 90 SER A N 1
ATOM 699 C CA . SER A 1 90 ? -5.641 -6.222 8.642 1.00 95.69 90 SER A CA 1
ATOM 700 C C . SER A 1 90 ? -5.220 -5.713 10.018 1.00 95.69 90 SER A C 1
ATOM 702 O O . SER A 1 90 ? -5.735 -4.702 10.494 1.00 95.69 90 SER A O 1
ATOM 704 N N . SER A 1 91 ? -4.208 -6.343 10.630 1.00 96.19 91 SER A N 1
ATOM 705 C CA . SER A 1 91 ? -3.689 -5.871 11.910 1.00 96.19 91 SER A CA 1
ATOM 706 C C . SER A 1 91 ? -3.018 -4.506 11.787 1.00 96.19 91 SER A C 1
ATOM 708 O O . SER A 1 91 ? -3.160 -3.702 12.703 1.00 96.19 91 SER A O 1
ATOM 710 N N . VAL A 1 92 ? -2.349 -4.179 10.672 1.00 97.06 92 VAL A N 1
ATOM 711 C CA . VAL A 1 92 ? -1.810 -2.815 10.518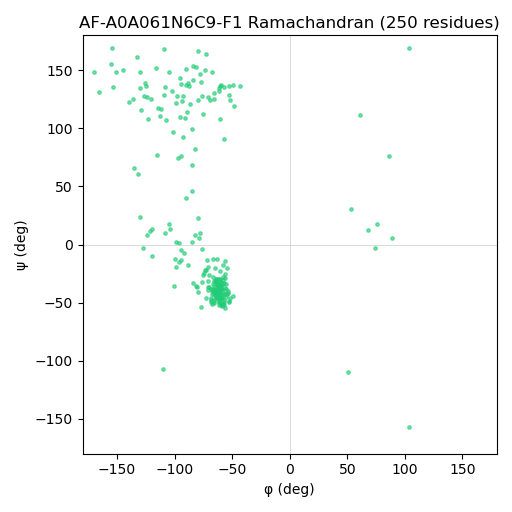 1.00 97.06 92 VAL A CA 1
ATOM 712 C C . VAL A 1 92 ? -2.944 -1.801 10.389 1.00 97.06 92 VAL A C 1
ATOM 714 O O . VAL A 1 92 ? -2.910 -0.795 11.086 1.00 97.06 92 VAL A O 1
ATOM 717 N N . LEU A 1 93 ? -3.994 -2.101 9.614 1.00 95.94 93 LEU A N 1
ATOM 718 C CA . LEU A 1 93 ? -5.153 -1.212 9.453 1.00 95.94 93 LEU A CA 1
ATOM 719 C C . LEU A 1 93 ? -5.918 -0.999 10.763 1.00 95.94 93 LEU A C 1
ATOM 721 O O . LEU A 1 93 ? -6.261 0.130 11.107 1.00 95.94 93 LEU A O 1
ATOM 725 N N . SER A 1 94 ? -6.177 -2.069 11.514 1.00 95.69 94 SER A N 1
ATOM 726 C CA . SER A 1 94 ? -6.878 -1.964 12.792 1.00 95.69 94 SER A CA 1
ATOM 727 C C . SER A 1 94 ? -6.059 -1.186 13.817 1.00 95.69 94 SER A C 1
ATOM 729 O O . SER A 1 94 ? -6.619 -0.340 14.509 1.00 95.69 94 SER A O 1
ATOM 731 N N . ASN A 1 95 ? -4.736 -1.381 13.867 1.00 96.44 95 ASN A N 1
ATOM 732 C CA . ASN A 1 95 ? -3.873 -0.560 14.711 1.00 96.44 95 ASN A CA 1
ATOM 733 C C . ASN A 1 95 ? -3.879 0.909 14.259 1.00 96.44 95 ASN A C 1
ATOM 735 O O . ASN A 1 95 ? -3.998 1.760 15.134 1.00 96.44 95 ASN A O 1
ATOM 739 N N . THR A 1 96 ? -3.849 1.199 12.948 1.00 95.38 96 THR A N 1
ATOM 740 C CA . THR A 1 96 ? -4.012 2.561 12.397 1.00 95.38 96 THR A CA 1
ATOM 741 C C . THR A 1 96 ? -5.291 3.238 12.892 1.00 95.38 96 THR A C 1
ATOM 743 O O . THR A 1 96 ? -5.268 4.416 13.235 1.00 95.38 96 THR A O 1
ATOM 746 N N . TYR A 1 97 ? -6.414 2.518 12.963 1.00 94.31 97 TYR A N 1
ATOM 747 C CA . TYR A 1 97 ? -7.679 3.098 13.426 1.00 94.31 97 TYR A CA 1
ATOM 748 C C . TYR A 1 97 ? -7.819 3.193 14.949 1.00 94.31 97 TYR A C 1
ATOM 750 O O . TYR A 1 97 ? -8.467 4.120 15.435 1.00 94.31 97 TYR A O 1
ATOM 758 N N . LEU A 1 98 ? -7.298 2.211 15.690 1.00 94.12 98 LEU A N 1
ATOM 759 C CA . LEU A 1 98 ? -7.612 2.017 17.111 1.00 94.12 98 LEU A CA 1
ATOM 760 C C . LEU A 1 98 ? -6.564 2.588 18.067 1.00 94.12 98 LEU A C 1
ATOM 762 O O . LEU A 1 98 ? -6.868 2.767 19.246 1.00 94.12 98 LEU A O 1
ATOM 766 N N . ARG A 1 99 ? -5.332 2.843 17.609 1.00 92.31 99 ARG A N 1
ATOM 767 C CA . ARG A 1 99 ? -4.294 3.423 18.469 1.00 92.31 99 ARG A CA 1
ATOM 768 C C . ARG A 1 99 ? -4.396 4.939 18.540 1.00 92.31 99 ARG A C 1
ATOM 770 O O . ARG A 1 99 ? -4.816 5.609 17.603 1.00 92.31 99 ARG A O 1
ATOM 777 N N . SER A 1 100 ? -3.903 5.463 19.656 1.00 88.75 100 SER A N 1
ATOM 778 C CA . SER A 1 100 ? -3.596 6.880 19.803 1.00 88.75 100 SER A CA 1
ATOM 779 C C . SER A 1 100 ? -2.171 7.162 19.338 1.00 88.75 100 SER A C 1
ATOM 781 O O . SER A 1 100 ? -1.237 6.412 19.647 1.00 88.75 100 SER A O 1
ATOM 783 N N . TYR A 1 101 ? -2.013 8.277 18.633 1.00 89.88 101 TYR A N 1
ATOM 784 C CA . TYR A 1 101 ? -0.741 8.764 18.117 1.00 89.88 101 TYR A CA 1
ATOM 785 C C . TYR A 1 101 ? -0.467 10.142 18.698 1.00 89.88 101 TYR A C 1
ATOM 787 O O . TYR A 1 101 ? -1.291 11.046 18.569 1.00 89.88 101 TYR A O 1
ATOM 795 N N . ASP A 1 102 ? 0.689 10.298 19.335 1.00 90.06 102 ASP A N 1
ATOM 796 C CA . ASP A 1 102 ? 1.179 11.612 19.727 1.00 90.06 102 ASP A CA 1
ATOM 797 C C . ASP A 1 102 ? 1.861 12.271 18.526 1.00 90.06 102 ASP A C 1
ATOM 799 O O . ASP A 1 102 ? 3.075 12.195 18.355 1.00 90.06 102 ASP A O 1
ATOM 803 N N . TRP A 1 103 ? 1.056 12.881 17.658 1.00 89.12 103 TRP A N 1
ATOM 804 C CA . TRP A 1 103 ? 1.541 13.530 16.440 1.00 89.12 103 TRP A CA 1
ATOM 805 C C . TRP A 1 103 ? 2.529 14.670 16.709 1.00 89.12 103 TRP A C 1
ATOM 807 O O . TRP A 1 103 ? 3.345 14.965 15.840 1.00 89.12 103 TRP A O 1
ATOM 817 N N . SER A 1 104 ? 2.508 15.266 17.908 1.00 91.06 104 SER A N 1
ATOM 818 C CA . SER A 1 104 ? 3.481 16.297 18.291 1.00 91.06 104 SER A CA 1
ATOM 819 C C . SER A 1 104 ? 4.906 15.743 18.405 1.00 91.06 104 SER A C 1
ATOM 821 O O . SER A 1 104 ? 5.873 16.429 18.095 1.00 91.06 104 SER A O 1
ATOM 823 N N . SER A 1 105 ? 5.043 14.456 18.731 1.00 90.19 105 SER A N 1
ATOM 824 C CA . SER A 1 105 ? 6.329 13.751 18.732 1.00 90.19 105 SER A CA 1
ATOM 825 C C . SER A 1 105 ? 6.830 13.383 17.324 1.00 90.19 105 SER A C 1
ATOM 827 O O . SER A 1 105 ? 7.929 12.848 17.190 1.00 90.19 105 SER A O 1
ATOM 829 N N . TYR A 1 106 ? 6.043 13.646 16.273 1.00 88.88 106 TYR A N 1
ATOM 830 C CA . TYR A 1 106 ? 6.315 13.220 14.896 1.00 88.88 106 TYR A CA 1
ATOM 831 C C . TYR A 1 106 ? 6.197 14.361 13.872 1.00 88.88 106 TYR A C 1
ATOM 833 O O . TYR A 1 106 ? 5.992 14.100 12.691 1.00 88.88 106 TYR A O 1
ATOM 841 N N . GLU A 1 107 ? 6.345 15.625 14.274 1.00 88.88 107 GLU A N 1
ATOM 842 C CA . GLU A 1 107 ? 6.162 16.785 13.379 1.00 88.88 107 GLU A CA 1
ATOM 843 C C . GLU A 1 107 ? 7.035 16.738 12.109 1.00 88.88 107 GLU A C 1
ATOM 845 O O . GLU A 1 107 ? 6.607 17.163 11.035 1.00 88.88 107 GLU A O 1
ATOM 850 N N . THR A 1 108 ? 8.245 16.183 12.206 1.00 91.38 108 THR A N 1
ATOM 851 C CA . THR A 1 108 ? 9.214 16.077 11.101 1.00 91.38 108 THR A CA 1
ATOM 852 C C . THR A 1 108 ? 9.164 14.749 10.351 1.00 91.38 108 THR A C 1
ATOM 854 O O . THR A 1 108 ? 9.834 14.617 9.323 1.00 91.38 108 THR A O 1
ATOM 857 N N . ILE A 1 109 ? 8.344 13.784 10.795 1.00 90.88 109 ILE A N 1
ATOM 858 C CA . ILE A 1 109 ? 8.374 12.393 10.307 1.00 90.88 109 ILE A CA 1
ATOM 859 C C . ILE A 1 109 ? 8.203 12.298 8.794 1.00 90.88 109 ILE A C 1
ATOM 861 O O . ILE A 1 109 ? 8.850 11.495 8.127 1.00 90.88 109 ILE A O 1
ATOM 865 N N . ARG A 1 110 ? 7.355 13.165 8.236 1.00 90.44 110 ARG A N 1
ATOM 866 C CA . ARG A 1 110 ? 7.110 13.240 6.801 1.00 90.44 110 ARG A CA 1
ATOM 867 C C . ARG A 1 110 ? 8.403 13.521 6.042 1.00 90.44 110 ARG A C 1
ATOM 869 O O . ARG A 1 110 ? 8.737 12.773 5.132 1.00 90.44 110 ARG A O 1
ATOM 876 N N . ASN A 1 111 ? 9.120 14.575 6.422 1.00 91.50 111 ASN A N 1
ATOM 877 C CA . ASN A 1 111 ? 10.346 14.983 5.738 1.00 91.50 111 ASN A CA 1
ATOM 878 C C . ASN A 1 111 ? 11.454 13.944 5.927 1.00 91.50 111 ASN A C 1
ATOM 880 O O . ASN A 1 111 ? 12.144 13.618 4.967 1.00 91.50 111 ASN A O 1
ATOM 884 N N . GLU A 1 112 ? 11.562 13.364 7.125 1.00 94.06 112 GLU A N 1
ATOM 885 C CA . GLU A 1 112 ? 12.525 12.297 7.414 1.00 94.06 112 GLU A CA 1
ATOM 886 C C . GLU A 1 112 ? 12.308 11.068 6.524 1.00 94.06 112 GLU A C 1
ATOM 888 O O . GLU A 1 112 ? 13.263 10.543 5.950 1.00 94.06 112 GLU A O 1
ATOM 893 N N . ILE A 1 113 ? 11.057 10.615 6.375 1.00 94.62 113 ILE A N 1
ATOM 894 C CA . ILE A 1 113 ? 10.730 9.474 5.510 1.00 94.62 113 ILE A CA 1
ATOM 895 C C . ILE A 1 113 ? 11.061 9.797 4.055 1.00 94.62 113 ILE A C 1
ATOM 897 O O . ILE A 1 113 ? 11.668 8.965 3.384 1.00 94.62 113 ILE A O 1
ATOM 901 N N . VAL A 1 114 ? 10.695 10.992 3.573 1.00 92.12 114 VAL A N 1
ATOM 902 C CA . VAL A 1 114 ? 10.999 11.438 2.203 1.00 92.12 114 VAL A CA 1
ATOM 903 C C . VAL A 1 114 ? 12.495 11.388 1.939 1.00 92.12 114 VAL A C 1
ATOM 905 O O . VAL A 1 114 ? 12.931 10.765 0.974 1.00 92.12 114 VAL A O 1
ATOM 908 N N . GLU A 1 115 ? 13.280 12.041 2.789 1.00 96.12 115 GLU A N 1
ATOM 909 C CA . GLU A 1 115 ? 14.717 12.196 2.589 1.00 96.12 115 GLU A CA 1
ATOM 910 C C . GLU A 1 115 ? 15.426 10.837 2.601 1.00 96.12 115 GLU A C 1
ATOM 912 O O . GLU A 1 115 ? 16.204 10.525 1.694 1.00 96.12 115 GLU A O 1
ATOM 917 N N . LYS A 1 116 ? 15.077 9.974 3.563 1.00 97.31 116 LYS A N 1
ATOM 918 C CA . LYS A 1 116 ? 15.598 8.605 3.631 1.00 97.31 116 LYS A CA 1
ATOM 919 C C . LYS A 1 116 ? 15.193 7.775 2.410 1.00 97.31 116 LYS A C 1
ATOM 921 O O . LYS A 1 116 ? 16.047 7.105 1.830 1.00 97.31 116 LYS A O 1
ATOM 926 N N . ALA A 1 117 ? 13.923 7.825 2.002 1.00 96.94 117 ALA A N 1
ATOM 927 C CA . ALA A 1 117 ? 13.426 7.075 0.851 1.00 96.94 117 ALA A CA 1
ATOM 928 C C . ALA A 1 117 ? 14.109 7.523 -0.449 1.00 96.94 117 ALA A C 1
ATOM 930 O O . ALA A 1 117 ? 14.579 6.672 -1.199 1.00 96.94 117 ALA A O 1
ATOM 931 N N . TYR A 1 118 ? 14.274 8.832 -0.677 1.00 97.69 118 TYR A N 1
ATOM 932 C CA . TYR A 1 118 ? 15.052 9.345 -1.812 1.00 97.69 118 TYR A CA 1
ATOM 933 C C . TYR A 1 118 ? 16.491 8.831 -1.798 1.00 97.69 118 TYR A C 1
ATOM 935 O O . TYR A 1 118 ? 17.003 8.417 -2.835 1.00 97.69 118 TYR A O 1
ATOM 943 N N . GLY A 1 119 ? 17.144 8.810 -0.632 1.00 97.94 119 GLY A N 1
ATOM 944 C CA . GLY A 1 119 ? 18.484 8.238 -0.493 1.00 97.94 119 GLY A CA 1
ATOM 945 C C . GLY A 1 119 ? 18.553 6.775 -0.948 1.00 97.94 119 GLY A C 1
ATOM 946 O O . GLY A 1 119 ? 19.484 6.393 -1.660 1.00 97.94 119 GLY A O 1
ATOM 947 N N . LYS A 1 120 ? 17.548 5.965 -0.591 1.00 97.62 120 LYS A N 1
ATOM 948 C CA . LYS A 1 120 ? 17.438 4.558 -1.012 1.00 97.62 120 LYS A CA 1
ATOM 949 C C . LYS A 1 120 ? 17.163 4.414 -2.505 1.00 97.62 120 LYS A C 1
ATOM 951 O O . LYS A 1 120 ? 17.878 3.674 -3.175 1.00 97.62 120 LYS A O 1
ATOM 956 N N . VAL A 1 121 ? 16.201 5.164 -3.035 1.00 98.12 121 VAL A N 1
ATOM 957 C CA . VAL A 1 121 ? 15.854 5.177 -4.465 1.00 98.12 121 VAL A CA 1
ATOM 958 C C . VAL A 1 121 ? 17.077 5.544 -5.311 1.00 98.12 121 VAL A C 1
ATOM 960 O O . VAL A 1 121 ? 17.465 4.778 -6.190 1.00 98.12 121 VAL A O 1
ATOM 963 N N . ASN A 1 122 ? 17.776 6.629 -4.962 1.00 98.12 122 ASN A N 1
ATOM 964 C CA . ASN A 1 122 ? 18.990 7.062 -5.660 1.00 98.12 122 ASN A CA 1
ATOM 965 C C . ASN A 1 122 ? 20.097 5.997 -5.625 1.00 98.12 122 ASN A C 1
ATOM 967 O O . ASN A 1 122 ? 20.807 5.804 -6.610 1.00 98.12 122 ASN A O 1
ATOM 971 N N . LYS A 1 123 ? 20.260 5.285 -4.501 1.00 97.94 123 LYS A N 1
ATOM 972 C CA . LYS A 1 123 ? 21.222 4.178 -4.396 1.00 97.94 123 LYS A CA 1
ATOM 973 C C . LYS A 1 123 ? 20.894 3.060 -5.393 1.00 97.94 123 LYS A C 1
ATOM 975 O O . LYS A 1 123 ? 21.813 2.536 -6.015 1.00 97.94 123 LYS A O 1
ATOM 980 N N . ILE A 1 124 ? 19.616 2.714 -5.553 1.00 97.75 124 ILE A N 1
ATOM 981 C CA . ILE A 1 124 ? 19.163 1.692 -6.508 1.00 97.75 124 ILE A CA 1
ATOM 982 C C . ILE A 1 124 ? 19.351 2.159 -7.950 1.00 97.75 124 ILE A C 1
ATOM 984 O O . ILE A 1 124 ? 19.918 1.417 -8.746 1.00 97.75 124 ILE A O 1
ATOM 988 N N . HIS A 1 125 ? 18.966 3.394 -8.279 1.00 97.75 125 HIS A N 1
ATOM 989 C CA . HIS A 1 125 ? 19.179 3.955 -9.619 1.00 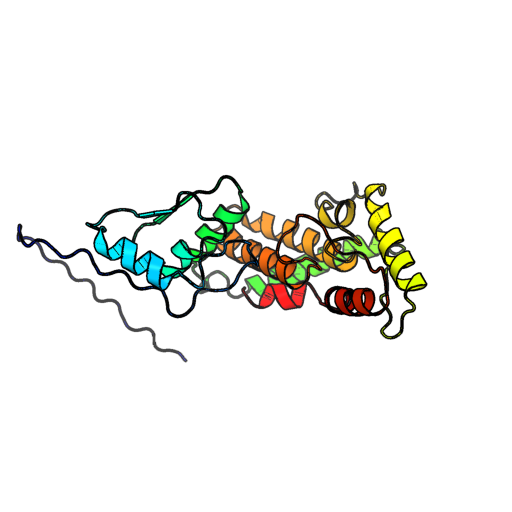97.75 125 HIS A CA 1
ATOM 990 C C . HIS A 1 125 ? 20.658 4.004 -10.009 1.00 97.75 125 HIS A C 1
ATOM 992 O O . HIS A 1 125 ? 21.001 3.708 -11.147 1.00 97.75 125 HIS A O 1
ATOM 998 N N . ASN A 1 126 ? 21.546 4.315 -9.063 1.00 97.69 126 ASN A N 1
ATOM 999 C CA . ASN A 1 126 ? 22.989 4.303 -9.308 1.00 97.69 126 ASN A CA 1
ATOM 1000 C C . ASN A 1 126 ? 23.562 2.887 -9.466 1.00 97.69 126 ASN A C 1
ATOM 1002 O O . ASN A 1 126 ? 24.551 2.713 -10.174 1.00 97.69 126 ASN A O 1
ATOM 1006 N N . ALA A 1 127 ? 22.985 1.893 -8.786 1.00 97.00 127 ALA A N 1
ATOM 1007 C CA . ALA A 1 127 ? 23.418 0.501 -8.885 1.00 97.00 127 ALA A CA 1
ATOM 1008 C C . ALA A 1 127 ? 22.946 -0.167 -10.186 1.00 97.00 127 ALA A C 1
ATOM 1010 O O . ALA A 1 127 ? 23.661 -1.011 -10.717 1.00 97.00 127 ALA A O 1
ATOM 1011 N N . PHE A 1 128 ? 21.777 0.237 -10.693 1.00 96.94 128 PHE A N 1
ATOM 1012 C CA . PHE A 1 128 ? 21.130 -0.340 -11.874 1.00 96.94 128 PHE A CA 1
ATOM 1013 C C . PHE A 1 128 ? 20.669 0.749 -12.860 1.00 96.94 128 PHE A C 1
ATOM 1015 O O . PHE A 1 128 ? 19.467 0.884 -13.117 1.00 96.94 128 PHE A O 1
ATOM 1022 N N . PRO A 1 129 ? 21.589 1.569 -13.400 1.00 97.06 129 PRO A N 1
ATOM 1023 C CA . PRO A 1 129 ? 21.237 2.676 -14.292 1.00 97.06 129 PRO A CA 1
ATOM 1024 C C . PRO A 1 129 ? 20.607 2.211 -15.614 1.00 97.06 129 PRO A C 1
ATOM 1026 O O . PRO A 1 129 ? 19.935 2.990 -16.288 1.00 97.06 129 PRO A O 1
ATOM 1029 N N . GLU A 1 130 ? 20.819 0.952 -16.000 1.00 96.56 130 GLU A N 1
ATOM 1030 C CA . GLU A 1 130 ? 20.217 0.329 -17.176 1.00 96.56 130 GLU A CA 1
ATOM 1031 C C . GLU A 1 130 ? 18.729 0.002 -16.997 1.00 96.56 130 GLU A C 1
ATOM 1033 O O . GLU A 1 130 ? 18.007 -0.108 -17.987 1.00 96.56 130 GLU A O 1
ATOM 1038 N N . LEU A 1 131 ? 18.253 -0.128 -15.754 1.00 97.62 131 LEU A N 1
ATOM 1039 C CA . LEU A 1 131 ? 16.856 -0.430 -15.441 1.00 97.62 131 LEU A CA 1
ATOM 1040 C C . LEU A 1 131 ? 16.025 0.857 -15.420 1.00 97.62 131 LEU A C 1
ATOM 1042 O O . LEU A 1 131 ? 15.549 1.306 -14.379 1.00 97.62 131 LEU A O 1
ATOM 1046 N N . ASN A 1 132 ? 15.859 1.462 -16.595 1.00 95.88 132 ASN A N 1
ATOM 1047 C CA . ASN A 1 132 ? 15.093 2.689 -16.782 1.00 95.88 132 ASN A CA 1
ATOM 1048 C C . ASN A 1 132 ? 13.981 2.485 -17.820 1.00 95.88 132 ASN A C 1
ATOM 1050 O O . ASN A 1 132 ? 14.241 2.397 -19.020 1.00 95.88 132 ASN A O 1
ATOM 1054 N N . TYR A 1 133 ? 12.735 2.434 -17.349 1.00 96.06 133 TYR A N 1
ATOM 1055 C CA . TYR A 1 133 ? 11.558 2.139 -18.166 1.00 96.06 133 TYR A CA 1
ATOM 1056 C C . TYR A 1 133 ? 10.673 3.375 -18.295 1.00 96.06 133 TYR A C 1
ATOM 1058 O O . TYR A 1 133 ? 10.112 3.857 -17.310 1.00 96.06 133 TYR A O 1
ATOM 1066 N N . ILE A 1 134 ? 10.524 3.873 -19.521 1.00 92.62 134 ILE A N 1
ATOM 1067 C CA . ILE A 1 134 ? 9.818 5.124 -19.805 1.00 92.62 134 ILE A CA 1
ATOM 1068 C C . ILE A 1 134 ? 8.493 4.815 -20.499 1.00 92.62 134 ILE A C 1
ATOM 1070 O O . ILE A 1 134 ? 8.466 4.125 -21.514 1.00 92.62 134 ILE A O 1
ATOM 1074 N N . TYR A 1 135 ? 7.403 5.375 -19.974 1.00 93.00 135 TYR A N 1
ATOM 1075 C CA . TYR A 1 135 ? 6.088 5.359 -20.615 1.00 93.00 135 TYR A CA 1
ATOM 1076 C C . TYR A 1 135 ? 5.842 6.714 -21.274 1.00 93.00 135 TYR A C 1
ATOM 1078 O O . TYR A 1 135 ? 5.453 7.681 -20.619 1.00 93.00 135 TYR A O 1
ATOM 1086 N N . GLU A 1 136 ? 6.103 6.804 -22.575 1.00 91.00 136 GLU A N 1
ATOM 1087 C CA . GLU A 1 136 ? 5.848 8.026 -23.334 1.00 91.00 136 GLU A CA 1
ATOM 1088 C C . GLU A 1 136 ? 4.344 8.313 -23.443 1.00 91.00 136 GLU A C 1
ATOM 1090 O O . GLU A 1 136 ? 3.513 7.405 -23.504 1.00 91.00 136 GLU A O 1
ATOM 1095 N N . LYS A 1 137 ? 3.978 9.601 -23.493 1.00 85.06 137 LYS A N 1
ATOM 1096 C CA . LYS A 1 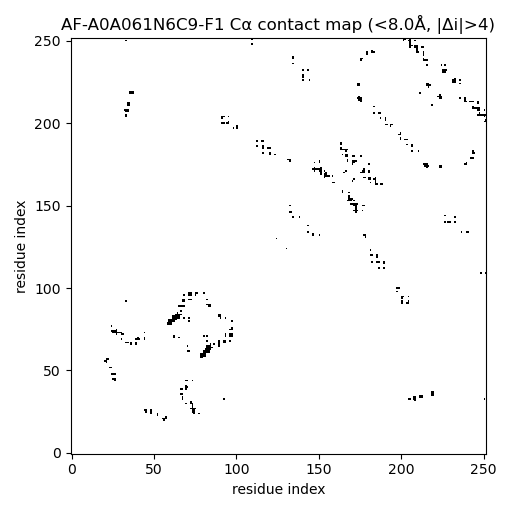137 ? 2.571 10.030 -23.586 1.00 85.06 137 LYS A CA 1
ATOM 1097 C C . LYS A 1 137 ? 1.882 9.494 -24.847 1.00 85.06 137 LYS A C 1
ATOM 1099 O O . LYS A 1 137 ? 0.691 9.186 -24.809 1.00 85.06 137 LYS A O 1
ATOM 1104 N N . GLU A 1 138 ? 2.628 9.409 -25.943 1.00 88.12 138 GLU A N 1
ATOM 1105 C CA . GLU A 1 138 ? 2.185 8.876 -27.229 1.00 88.12 138 GLU A CA 1
ATOM 1106 C C . GLU A 1 138 ? 2.989 7.610 -27.542 1.00 88.12 138 GLU A C 1
ATOM 1108 O O . GLU A 1 138 ? 3.939 7.630 -28.312 1.00 88.12 138 GLU A O 1
ATOM 1113 N N . MET A 1 139 ? 2.620 6.506 -26.892 1.00 93.19 139 MET A N 1
ATOM 1114 C CA . MET A 1 139 ? 3.270 5.204 -27.045 1.00 93.19 139 MET A CA 1
ATOM 1115 C C . MET A 1 139 ? 2.370 4.237 -27.823 1.00 93.19 139 MET A C 1
ATOM 1117 O O . MET A 1 139 ? 1.167 4.144 -27.560 1.00 93.19 139 MET A O 1
ATOM 1121 N N . ALA A 1 140 ? 2.943 3.495 -28.774 1.00 96.50 140 ALA A N 1
ATOM 1122 C CA . ALA A 1 140 ? 2.220 2.444 -29.488 1.00 96.50 140 ALA A CA 1
ATOM 1123 C C . ALA A 1 140 ? 2.010 1.205 -28.598 1.00 96.50 140 ALA A C 1
ATOM 1125 O O . ALA A 1 140 ? 2.860 0.876 -27.771 1.00 96.50 140 ALA A O 1
ATOM 1126 N N . LEU A 1 141 ? 0.920 0.458 -28.820 1.00 97.12 141 LEU A N 1
ATOM 1127 C CA . LEU A 1 141 ? 0.587 -0.749 -28.043 1.00 97.12 141 LEU A CA 1
ATOM 1128 C C . LEU A 1 141 ? 1.722 -1.780 -27.999 1.00 97.12 141 LEU A C 1
ATOM 1130 O O . LEU A 1 141 ? 1.981 -2.376 -26.956 1.00 97.12 141 LEU A O 1
ATOM 1134 N N . GLU A 1 142 ? 2.412 -1.980 -29.119 1.00 97.06 142 GLU A N 1
ATOM 1135 C CA . GLU A 1 142 ? 3.539 -2.911 -29.203 1.00 97.06 142 GLU A CA 1
ATOM 1136 C C . GLU A 1 142 ? 4.717 -2.470 -28.320 1.00 97.06 142 GLU A C 1
ATOM 1138 O O . GLU A 1 142 ? 5.277 -3.282 -27.586 1.00 97.06 142 GLU A O 1
ATOM 1143 N N . GLN A 1 143 ? 5.049 -1.176 -28.331 1.00 96.62 143 GLN A N 1
ATOM 1144 C CA . GLN A 1 143 ? 6.110 -0.607 -27.495 1.00 96.62 143 GLN A CA 1
ATOM 1145 C C . GLN A 1 143 ? 5.751 -0.694 -26.009 1.00 96.62 143 GLN A C 1
ATOM 1147 O O . GLN A 1 143 ? 6.586 -1.099 -25.204 1.00 96.62 143 GLN A O 1
ATOM 1152 N N . PHE A 1 144 ? 4.500 -0.385 -25.658 1.00 97.06 144 PHE A N 1
ATOM 1153 C CA . PHE A 1 144 ? 3.993 -0.515 -24.294 1.00 97.06 144 PHE A CA 1
ATOM 1154 C C . PHE A 1 144 ? 4.127 -1.950 -23.778 1.00 97.06 144 PHE A C 1
ATOM 1156 O O . PHE A 1 144 ? 4.714 -2.184 -22.724 1.00 97.06 144 PHE A O 1
ATOM 1163 N N . ASN A 1 145 ? 3.641 -2.924 -24.552 1.00 97.25 145 ASN A N 1
ATOM 1164 C CA . ASN A 1 145 ? 3.713 -4.333 -24.175 1.00 97.25 145 ASN A CA 1
ATOM 1165 C C . ASN A 1 145 ? 5.157 -4.831 -24.065 1.00 97.25 145 ASN A C 1
ATOM 1167 O O . ASN A 1 145 ? 5.452 -5.639 -23.186 1.00 97.25 145 ASN A O 1
ATOM 1171 N N . LYS A 1 146 ? 6.063 -4.334 -24.913 1.00 97.19 146 LYS A N 1
ATOM 1172 C CA . LYS A 1 146 ? 7.493 -4.628 -24.801 1.00 97.19 146 LYS A CA 1
ATOM 1173 C C . LYS A 1 146 ? 8.060 -4.127 -23.467 1.00 97.19 146 LYS A C 1
ATOM 1175 O O . LYS A 1 146 ? 8.666 -4.916 -22.751 1.00 97.19 146 LYS A O 1
ATOM 1180 N N . VAL A 1 147 ? 7.799 -2.870 -23.103 1.00 97.19 147 VAL A N 1
ATOM 1181 C CA . VAL A 1 147 ? 8.256 -2.273 -21.834 1.00 97.19 147 VAL A CA 1
ATOM 1182 C C . VAL A 1 147 ? 7.697 -3.021 -20.618 1.00 97.19 147 VAL A C 1
ATOM 1184 O O . VAL A 1 147 ? 8.435 -3.298 -19.672 1.00 97.19 147 VAL A O 1
ATOM 1187 N N . GLU A 1 148 ? 6.412 -3.389 -20.627 1.00 97.12 148 GLU A N 1
ATOM 1188 C CA . GLU A 1 148 ? 5.809 -4.194 -19.553 1.00 97.12 148 GLU A CA 1
ATOM 1189 C C . GLU A 1 148 ? 6.493 -5.563 -19.428 1.00 97.12 148 GLU A C 1
ATOM 1191 O O . GLU A 1 148 ? 6.848 -5.974 -18.324 1.00 97.12 148 GLU A O 1
ATOM 1196 N N . LYS A 1 149 ? 6.731 -6.256 -20.551 1.00 97.56 149 LYS A N 1
ATOM 1197 C CA . LYS A 1 149 ? 7.379 -7.577 -20.555 1.00 97.56 149 LYS A CA 1
ATOM 1198 C C . LYS A 1 149 ? 8.824 -7.518 -20.074 1.00 97.56 149 LYS A C 1
ATOM 1200 O O . LYS A 1 149 ? 9.214 -8.359 -19.273 1.00 97.56 149 LYS A O 1
ATOM 1205 N N . GLU A 1 150 ? 9.592 -6.513 -20.483 1.00 98.06 150 GLU A N 1
ATOM 1206 C CA . GLU A 1 150 ? 10.970 -6.327 -20.010 1.00 98.06 150 GLU A CA 1
ATOM 1207 C C . GLU A 1 150 ? 11.043 -6.133 -18.487 1.00 98.06 150 GLU A C 1
ATOM 1209 O O . GLU A 1 150 ? 11.952 -6.653 -17.846 1.00 98.06 150 GLU A O 1
ATOM 1214 N N . GLN A 1 151 ? 10.070 -5.440 -17.888 1.00 98.12 151 GLN A N 1
ATOM 1215 C CA . GLN A 1 151 ? 9.975 -5.316 -16.429 1.00 98.12 151 GLN A CA 1
ATOM 1216 C C . GLN A 1 151 ? 9.549 -6.622 -15.749 1.00 98.12 151 GLN A C 1
ATOM 1218 O O . GLN A 1 151 ? 10.031 -6.917 -14.660 1.00 98.12 151 GLN A O 1
ATOM 1223 N N . GLN A 1 152 ? 8.661 -7.407 -16.367 1.00 97.88 152 GLN A N 1
ATOM 1224 C CA . GLN A 1 152 ? 8.225 -8.702 -15.825 1.00 97.88 152 GLN A CA 1
ATOM 1225 C C . GLN A 1 152 ? 9.378 -9.719 -15.772 1.00 97.88 152 GLN A C 1
ATOM 1227 O O . GLN A 1 152 ? 9.441 -10.531 -14.848 1.00 97.88 152 GLN A O 1
ATOM 1232 N N . GLU A 1 153 ? 10.329 -9.641 -16.707 1.00 98.25 153 GLU A N 1
ATOM 1233 C CA . GLU A 1 153 ? 11.530 -10.487 -16.711 1.00 98.25 153 GLU A CA 1
ATOM 1234 C C . GLU A 1 153 ? 12.487 -10.204 -15.537 1.00 98.25 153 GLU A C 1
ATOM 1236 O O . GLU A 1 153 ? 13.353 -11.030 -15.234 1.00 98.25 153 GLU A O 1
ATOM 1241 N N . LEU A 1 154 ? 12.295 -9.102 -14.795 1.00 98.31 154 LEU A N 1
ATOM 1242 C CA . LEU A 1 154 ? 13.074 -8.795 -13.589 1.00 98.31 154 LEU A CA 1
ATOM 1243 C C . LEU A 1 154 ? 12.899 -9.821 -12.463 1.00 98.31 154 LEU A C 1
ATOM 1245 O O . LEU A 1 154 ? 13.727 -9.865 -11.551 1.00 98.31 154 LEU A O 1
ATOM 1249 N N . ILE A 1 155 ? 11.907 -10.713 -12.551 1.00 98.00 155 ILE A N 1
ATOM 1250 C CA . ILE A 1 155 ? 11.794 -11.875 -11.658 1.00 98.00 155 ILE A CA 1
ATOM 1251 C C . ILE A 1 155 ? 13.049 -12.760 -11.689 1.00 98.00 155 ILE A C 1
ATOM 1253 O O . ILE A 1 155 ? 13.403 -13.375 -10.680 1.00 98.00 155 ILE A O 1
ATOM 1257 N N . ASN A 1 156 ? 13.755 -12.774 -12.821 1.00 97.75 156 ASN A N 1
ATOM 1258 C CA . ASN A 1 156 ? 14.989 -13.526 -13.028 1.00 97.75 156 ASN A CA 1
ATOM 1259 C C . ASN A 1 156 ? 16.252 -12.708 -12.705 1.00 97.75 156 ASN A C 1
ATOM 1261 O O . ASN A 1 156 ? 17.348 -13.265 -12.682 1.00 97.75 156 ASN A O 1
ATOM 1265 N N . TYR A 1 157 ? 16.115 -11.407 -12.435 1.00 96.88 157 TYR A N 1
ATOM 1266 C CA . TYR A 1 157 ? 17.232 -10.511 -12.143 1.00 96.88 157 TYR A CA 1
ATOM 1267 C C . TYR A 1 157 ? 17.727 -10.693 -10.696 1.00 96.88 157 TYR A C 1
ATOM 1269 O O . TYR A 1 157 ? 16.952 -11.006 -9.779 1.00 96.88 157 TYR A O 1
ATOM 1277 N N . ASP A 1 158 ? 19.032 -10.519 -10.476 1.00 96.62 158 ASP A N 1
ATOM 1278 C CA . ASP A 1 158 ? 19.631 -10.583 -9.143 1.00 96.62 158 ASP A CA 1
ATOM 1279 C C . ASP A 1 158 ? 19.673 -9.198 -8.487 1.00 96.62 158 ASP A C 1
ATOM 1281 O O . ASP A 1 158 ? 20.456 -8.330 -8.862 1.00 96.62 158 ASP A O 1
ATOM 1285 N N . PHE A 1 159 ? 18.826 -9.010 -7.477 1.00 96.44 159 PHE A N 1
ATOM 1286 C CA . PHE A 1 159 ? 18.783 -7.801 -6.659 1.00 96.44 159 PHE A CA 1
ATOM 1287 C C . PHE A 1 159 ? 19.406 -8.003 -5.272 1.00 96.44 159 PHE A C 1
ATOM 1289 O O . PHE A 1 159 ? 19.169 -7.188 -4.384 1.00 96.44 159 PHE A O 1
ATOM 1296 N N . SER A 1 160 ? 20.206 -9.056 -5.066 1.00 93.06 160 SER A N 1
ATOM 1297 C CA . SER A 1 160 ? 20.836 -9.391 -3.776 1.00 93.06 160 SER A CA 1
ATOM 1298 C C . SER A 1 160 ? 21.705 -8.277 -3.173 1.00 93.06 160 SER A C 1
ATOM 1300 O O . SER A 1 160 ? 22.012 -8.309 -1.985 1.00 93.06 160 SER A O 1
ATOM 1302 N N . PHE A 1 161 ? 22.049 -7.256 -3.963 1.00 91.38 161 PHE A N 1
ATOM 1303 C CA . PHE A 1 161 ? 22.649 -6.002 -3.505 1.00 91.38 161 PHE A CA 1
ATOM 1304 C C . PHE A 1 161 ? 21.823 -5.249 -2.438 1.00 91.38 161 PHE A C 1
ATOM 1306 O O . PHE A 1 161 ? 22.383 -4.453 -1.679 1.00 91.38 161 PHE A O 1
ATOM 1313 N N . ASP A 1 162 ? 20.506 -5.457 -2.388 1.00 92.19 162 ASP A N 1
ATOM 1314 C CA . ASP A 1 162 ? 19.587 -4.730 -1.513 1.00 92.19 162 ASP A CA 1
ATOM 1315 C C . ASP A 1 162 ? 18.575 -5.666 -0.847 1.00 92.19 162 ASP A C 1
ATOM 1317 O O . ASP A 1 162 ? 17.855 -6.374 -1.535 1.00 92.19 162 ASP A O 1
ATOM 1321 N N . GLU A 1 163 ? 18.465 -5.655 0.482 1.00 95.44 163 GLU A N 1
ATOM 1322 C CA . GLU A 1 163 ? 17.587 -6.589 1.208 1.00 95.44 163 GLU A CA 1
ATOM 1323 C C . GLU A 1 163 ? 16.096 -6.392 0.877 1.00 95.44 163 GLU A C 1
ATOM 1325 O O . GLU A 1 163 ? 15.314 -7.347 0.885 1.00 95.44 163 GLU A O 1
ATOM 1330 N N . TYR A 1 164 ? 15.694 -5.163 0.540 1.00 97.75 164 TYR A N 1
ATOM 1331 C CA . TYR A 1 164 ? 14.317 -4.818 0.198 1.00 97.75 164 TYR A CA 1
ATOM 1332 C C . TYR A 1 164 ? 14.135 -4.820 -1.314 1.00 97.75 164 TYR A C 1
ATOM 1334 O O . TYR A 1 164 ? 14.054 -3.783 -1.957 1.00 97.75 164 TYR A O 1
ATOM 1342 N N . HIS A 1 165 ? 14.076 -6.005 -1.914 1.00 97.75 165 HIS A N 1
ATOM 1343 C CA . HIS A 1 165 ? 13.919 -6.148 -3.365 1.00 97.75 165 HIS A CA 1
ATOM 1344 C C . HIS A 1 165 ? 12.660 -6.909 -3.793 1.00 97.75 165 HIS A C 1
ATOM 1346 O O . HIS A 1 165 ? 12.572 -7.386 -4.927 1.00 97.75 165 HIS A O 1
ATOM 1352 N N . LEU A 1 166 ? 11.712 -7.125 -2.880 1.00 97.94 166 LEU A N 1
ATOM 1353 C CA . LEU A 1 166 ? 10.564 -7.990 -3.133 1.00 97.94 166 LEU A CA 1
ATOM 1354 C C . LEU A 1 166 ? 9.673 -7.411 -4.235 1.00 97.94 166 LEU A C 1
ATOM 1356 O O . LEU A 1 166 ? 9.306 -8.138 -5.161 1.00 97.94 166 LEU A O 1
ATOM 1360 N N . PHE A 1 167 ? 9.344 -6.120 -4.174 1.00 98.19 167 PHE A N 1
ATOM 1361 C CA . PHE A 1 167 ? 8.461 -5.511 -5.165 1.00 98.19 167 PHE A CA 1
ATOM 1362 C C . PHE A 1 167 ? 9.151 -5.342 -6.512 1.00 98.19 167 PHE A C 1
ATOM 1364 O O . PHE A 1 167 ? 8.589 -5.756 -7.530 1.00 98.19 167 PHE A O 1
ATOM 1371 N N . LYS A 1 168 ? 10.386 -4.829 -6.540 1.00 97.75 168 LYS A N 1
ATOM 1372 C CA . LYS A 1 168 ? 11.106 -4.639 -7.811 1.00 97.75 168 LYS A CA 1
ATOM 1373 C C . LYS A 1 168 ? 11.396 -5.952 -8.539 1.00 97.75 168 LYS A C 1
ATOM 1375 O O . LYS A 1 168 ? 11.342 -5.978 -9.765 1.00 97.75 168 LYS A O 1
ATOM 1380 N N . LYS A 1 169 ? 11.618 -7.049 -7.807 1.00 98.19 169 LYS A N 1
ATOM 1381 C CA . LYS A 1 169 ? 11.846 -8.373 -8.399 1.00 98.19 169 LYS A CA 1
ATOM 1382 C C . LYS A 1 169 ? 10.558 -9.026 -8.891 1.00 98.19 169 LYS A C 1
ATOM 1384 O O . LYS A 1 169 ? 10.486 -9.453 -10.033 1.00 98.19 169 LYS A O 1
ATOM 1389 N N . TYR A 1 170 ? 9.546 -9.135 -8.033 1.00 97.88 170 TYR A N 1
ATOM 1390 C CA . TYR A 1 170 ? 8.394 -9.999 -8.319 1.00 97.88 170 TYR A CA 1
ATOM 1391 C C . TYR A 1 170 ? 7.197 -9.271 -8.934 1.00 97.88 170 TYR A C 1
ATOM 1393 O O . TYR A 1 170 ? 6.297 -9.934 -9.443 1.00 97.88 170 TYR A O 1
ATOM 1401 N N . TYR A 1 171 ? 7.155 -7.936 -8.872 1.00 97.56 171 TYR A N 1
ATOM 1402 C CA . TYR A 1 171 ? 5.949 -7.176 -9.208 1.00 97.56 171 TYR A CA 1
ATOM 1403 C C . TYR A 1 171 ? 6.149 -6.062 -10.247 1.00 97.56 171 TYR A C 1
ATOM 1405 O O . TYR A 1 171 ? 5.161 -5.445 -10.660 1.00 97.56 171 TYR A O 1
ATOM 1413 N N . SER A 1 172 ? 7.372 -5.822 -10.719 1.00 97.81 172 SER A N 1
ATOM 1414 C CA . SER A 1 172 ? 7.639 -4.871 -11.807 1.00 97.81 172 SER A CA 1
ATOM 1415 C C . SER A 1 172 ? 6.943 -5.286 -13.104 1.00 97.81 172 SER A C 1
ATOM 1417 O O . SER A 1 172 ? 6.954 -6.455 -13.479 1.00 97.81 172 SER A O 1
ATOM 1419 N N . GLY A 1 173 ? 6.291 -4.335 -13.778 1.00 96.31 173 GLY A N 1
ATOM 1420 C CA . GLY A 1 173 ? 5.511 -4.612 -14.990 1.00 96.31 173 GLY A CA 1
ATOM 1421 C C . GLY A 1 173 ? 4.249 -5.442 -14.729 1.00 96.31 173 GLY A C 1
ATOM 1422 O O . GLY A 1 173 ? 3.647 -5.954 -15.664 1.00 96.31 173 GLY A O 1
ATOM 1423 N N . THR A 1 174 ? 3.837 -5.609 -13.464 1.00 95.50 174 THR A N 1
ATOM 1424 C CA . THR A 1 174 ? 2.592 -6.303 -13.090 1.00 95.50 174 THR A CA 1
ATOM 1425 C C . THR A 1 174 ? 1.591 -5.288 -12.540 1.00 95.50 174 THR A C 1
ATOM 1427 O O . THR A 1 174 ? 1.078 -4.457 -13.281 1.00 95.50 174 THR A O 1
ATOM 1430 N N . TYR A 1 175 ? 1.317 -5.246 -11.240 1.00 95.56 175 TYR A N 1
ATOM 1431 C CA . TYR A 1 175 ? 0.460 -4.235 -10.624 1.00 95.56 175 TYR A CA 1
ATOM 1432 C C . TYR A 1 175 ? 1.058 -2.824 -10.704 1.00 95.56 175 TYR A C 1
ATOM 1434 O O . TYR A 1 175 ? 0.294 -1.869 -10.857 1.00 95.56 175 TYR A O 1
ATOM 1442 N N . TRP A 1 176 ? 2.387 -2.700 -10.686 1.00 97.38 176 TRP A N 1
ATOM 1443 C CA . TRP A 1 176 ? 3.145 -1.441 -10.671 1.00 97.38 176 TRP A CA 1
ATOM 1444 C C . TRP A 1 176 ? 4.280 -1.463 -11.708 1.00 97.38 176 TRP A C 1
ATOM 1446 O O . TRP A 1 176 ? 4.666 -2.533 -12.181 1.00 97.38 176 TRP A O 1
ATOM 1456 N N . SER A 1 177 ? 4.797 -0.291 -12.084 1.00 97.75 177 SER A N 1
ATOM 1457 C CA . SER A 1 177 ? 6.054 -0.198 -12.841 1.00 97.75 177 SER A CA 1
ATOM 1458 C C . SER A 1 177 ? 7.260 -0.509 -11.949 1.00 97.75 177 SER A C 1
ATOM 1460 O O . SER A 1 177 ? 7.155 -0.459 -10.724 1.00 97.75 177 SER A O 1
ATOM 1462 N N . TYR A 1 178 ? 8.417 -0.777 -12.555 1.00 98.31 178 TYR A N 1
ATOM 1463 C CA . TYR A 1 178 ? 9.685 -0.919 -11.837 1.00 98.31 178 TYR A CA 1
ATOM 1464 C C . TYR A 1 178 ? 9.966 0.285 -10.933 1.00 98.31 178 TYR A C 1
ATOM 1466 O O . TYR A 1 178 ? 10.215 0.100 -9.747 1.00 98.31 178 TYR A O 1
ATOM 1474 N N . GLU A 1 179 ? 9.826 1.510 -11.448 1.00 98.19 179 GLU A N 1
ATOM 1475 C CA . GLU A 1 179 ? 10.055 2.725 -10.656 1.00 98.19 179 GLU A CA 1
ATOM 1476 C C . GLU A 1 179 ? 9.139 2.789 -9.426 1.00 98.19 179 GLU A C 1
ATOM 1478 O O . GLU A 1 179 ? 9.589 3.009 -8.304 1.00 98.19 179 GLU A O 1
ATOM 1483 N N . GLN A 1 180 ? 7.846 2.509 -9.605 1.00 98.38 180 GLN A N 1
ATOM 1484 C CA . GLN A 1 180 ? 6.901 2.445 -8.491 1.00 98.38 180 GLN A CA 1
ATOM 1485 C C . GLN A 1 180 ? 7.293 1.358 -7.477 1.00 98.38 180 GLN A C 1
ATOM 1487 O O . GLN A 1 180 ? 7.209 1.583 -6.272 1.00 98.38 180 GLN A O 1
ATOM 1492 N N . CYS A 1 181 ? 7.753 0.194 -7.941 1.00 98.44 181 CYS A N 1
ATOM 1493 C CA . CYS A 1 181 ? 8.245 -0.876 -7.078 1.00 98.44 181 CYS A CA 1
ATOM 1494 C C . CYS A 1 181 ? 9.503 -0.480 -6.290 1.00 98.44 181 CYS A C 1
ATOM 1496 O O . CYS A 1 181 ? 9.584 -0.813 -5.109 1.00 98.44 181 CYS A O 1
ATOM 1498 N N . VAL A 1 182 ? 10.443 0.257 -6.894 1.00 98.38 182 VAL A N 1
ATOM 1499 C CA . VAL A 1 182 ? 11.633 0.791 -6.203 1.00 98.38 182 VAL A CA 1
ATOM 1500 C C . VAL A 1 182 ? 11.213 1.696 -5.045 1.00 98.38 182 VAL A C 1
ATOM 1502 O O . VAL A 1 182 ? 11.712 1.540 -3.931 1.00 98.38 182 VAL A O 1
ATOM 1505 N N . TRP A 1 183 ? 10.237 2.579 -5.266 1.00 98.50 183 TRP A N 1
ATOM 1506 C CA . TRP A 1 183 ? 9.670 3.418 -4.208 1.00 98.50 183 TRP A CA 1
ATOM 1507 C C . TRP A 1 183 ? 8.954 2.619 -3.118 1.00 98.50 183 TRP A C 1
ATOM 1509 O O . TRP A 1 183 ? 9.110 2.925 -1.936 1.00 98.50 183 TRP A O 1
ATOM 1519 N N . ILE A 1 184 ? 8.175 1.600 -3.491 1.00 98.62 184 ILE A N 1
ATOM 1520 C CA . ILE A 1 184 ? 7.473 0.742 -2.526 1.00 98.62 184 ILE A CA 1
ATOM 1521 C C . ILE A 1 184 ? 8.476 0.030 -1.616 1.00 98.62 184 ILE A C 1
ATOM 1523 O O . ILE A 1 184 ? 8.323 0.075 -0.396 1.00 98.62 184 ILE A O 1
ATOM 1527 N N . ASP A 1 185 ? 9.499 -0.595 -2.198 1.00 98.56 185 ASP A N 1
ATOM 1528 C CA . ASP A 1 185 ? 10.552 -1.290 -1.458 1.00 98.56 185 ASP A CA 1
ATOM 1529 C C . ASP A 1 185 ? 11.331 -0.321 -0.546 1.00 98.56 185 ASP A C 1
ATOM 1531 O O . ASP A 1 185 ? 11.514 -0.609 0.637 1.00 98.56 185 ASP A O 1
ATOM 1535 N N . ALA A 1 186 ? 11.701 0.863 -1.049 1.00 98.38 186 ALA A N 1
ATOM 1536 C CA . ALA A 1 186 ? 12.400 1.885 -0.269 1.00 98.38 186 ALA A CA 1
ATOM 1537 C C . ALA A 1 186 ? 11.575 2.371 0.934 1.00 98.38 186 ALA A C 1
ATOM 1539 O O . ALA A 1 186 ? 12.067 2.397 2.060 1.00 98.38 186 ALA A O 1
ATOM 1540 N N . ILE A 1 187 ? 10.302 2.729 0.736 1.00 98.06 187 ILE A N 1
ATOM 1541 C CA . ILE A 1 187 ? 9.430 3.172 1.837 1.00 98.06 187 ILE A CA 1
ATOM 1542 C C . ILE A 1 187 ? 9.182 2.021 2.816 1.00 98.06 187 ILE A C 1
ATOM 1544 O O . ILE A 1 187 ? 9.114 2.247 4.026 1.00 98.06 187 ILE A O 1
ATOM 1548 N N . ARG A 1 188 ? 9.067 0.781 2.323 1.00 98.00 188 ARG A N 1
ATOM 1549 C CA . ARG A 1 188 ? 8.905 -0.401 3.174 1.00 98.00 188 ARG A CA 1
ATOM 1550 C C . ARG A 1 188 ? 10.107 -0.602 4.092 1.00 98.00 188 ARG A C 1
ATOM 1552 O O . ARG A 1 188 ? 9.884 -0.901 5.266 1.00 98.00 188 ARG A O 1
ATOM 1559 N N . GLU A 1 189 ? 11.320 -0.417 3.574 1.00 98.06 189 GLU A N 1
ATOM 1560 C CA . GLU A 1 189 ? 12.555 -0.436 4.361 1.00 98.06 189 GLU A CA 1
ATOM 1561 C C . GLU A 1 189 ? 12.527 0.63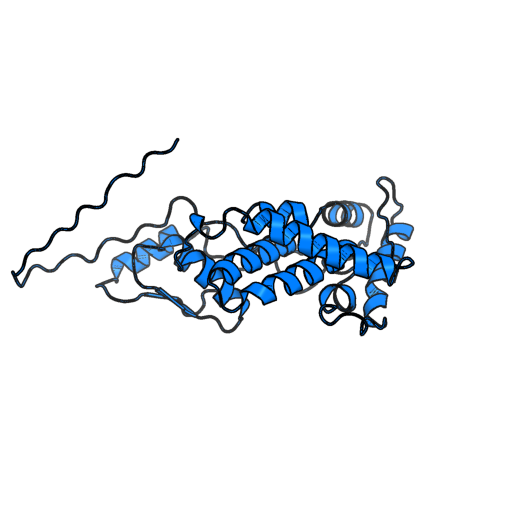8 5.448 1.00 98.06 189 GLU A C 1
ATOM 1563 O O . GLU A 1 189 ? 12.686 0.323 6.626 1.00 98.06 189 GLU A O 1
ATOM 1568 N N . ILE A 1 190 ? 12.236 1.891 5.083 1.00 97.56 190 ILE A N 1
ATOM 1569 C CA . ILE A 1 190 ? 12.181 2.992 6.055 1.00 97.56 190 ILE A CA 1
ATOM 1570 C C . ILE A 1 190 ? 11.110 2.746 7.119 1.00 97.56 190 ILE A C 1
ATOM 1572 O O . ILE A 1 190 ? 11.325 3.053 8.287 1.00 97.56 190 ILE A O 1
ATOM 1576 N N . ALA A 1 191 ? 9.969 2.157 6.759 1.00 97.25 191 ALA A N 1
ATOM 1577 C CA . ALA A 1 191 ? 8.937 1.808 7.728 1.00 97.25 191 ALA A CA 1
ATOM 1578 C C . ALA A 1 191 ? 9.453 0.835 8.802 1.00 97.25 191 ALA A C 1
ATOM 1580 O O . ALA A 1 191 ? 9.048 0.943 9.959 1.00 97.25 191 ALA A O 1
ATOM 1581 N N . ASP A 1 192 ? 10.357 -0.088 8.463 1.00 97.31 192 ASP A N 1
ATOM 1582 C CA . ASP A 1 192 ? 10.886 -1.065 9.419 1.00 97.31 192 ASP A CA 1
ATOM 1583 C C . ASP A 1 192 ? 11.823 -0.465 10.476 1.00 97.31 192 ASP A C 1
ATOM 1585 O O . ASP A 1 192 ? 11.910 -1.036 11.571 1.00 97.31 192 ASP A O 1
ATOM 1589 N N . ASP A 1 193 ? 12.392 0.725 10.244 1.00 96.50 193 ASP A N 1
ATOM 1590 C CA . ASP A 1 193 ? 13.058 1.520 11.292 1.00 96.50 193 ASP A CA 1
ATOM 1591 C C . ASP A 1 193 ? 12.094 1.835 12.449 1.00 96.50 193 ASP A C 1
ATOM 1593 O O . ASP A 1 193 ? 12.495 1.936 13.611 1.00 96.50 193 ASP A O 1
ATOM 1597 N N . TYR A 1 194 ? 10.797 1.960 12.146 1.00 95.88 194 TYR A N 1
ATOM 1598 C CA . TYR A 1 194 ? 9.776 2.378 13.100 1.00 95.88 194 TYR A CA 1
ATOM 1599 C C . TYR A 1 194 ? 8.987 1.213 13.706 1.00 95.88 194 TYR A C 1
ATOM 1601 O O . TYR A 1 194 ? 8.113 1.467 14.527 1.00 95.88 194 TYR A O 1
ATOM 1609 N N . LYS A 1 195 ? 9.289 -0.056 13.389 1.00 96.12 195 LYS A N 1
ATOM 1610 C CA . LYS A 1 195 ? 8.469 -1.239 13.759 1.00 96.12 195 LYS A CA 1
ATOM 1611 C C . LYS A 1 195 ? 8.145 -1.411 15.250 1.00 96.12 195 LYS A C 1
ATOM 1613 O O . LYS A 1 195 ? 7.198 -2.116 15.592 1.00 96.12 195 LYS A O 1
ATOM 1618 N N . ASN A 1 196 ? 8.924 -0.781 16.130 1.00 95.56 196 ASN A N 1
ATOM 1619 C CA . ASN A 1 196 ? 8.734 -0.805 17.584 1.00 95.56 196 ASN A CA 1
ATOM 1620 C C . ASN A 1 196 ? 7.949 0.409 18.125 1.00 95.56 196 ASN A C 1
ATOM 1622 O O . ASN A 1 196 ? 7.743 0.516 19.332 1.00 95.56 196 ASN A O 1
ATOM 1626 N N . TYR A 1 197 ? 7.508 1.318 17.256 1.00 94.50 197 TYR A N 1
ATOM 1627 C CA . TYR A 1 197 ? 6.784 2.542 17.590 1.00 94.50 197 TYR A CA 1
ATOM 1628 C C . TYR A 1 197 ? 5.373 2.504 17.004 1.00 94.50 197 TYR A C 1
ATOM 1630 O O . TYR A 1 197 ? 5.137 1.910 15.955 1.00 94.50 197 TYR A O 1
ATOM 1638 N N . ASN A 1 198 ? 4.421 3.193 17.641 1.00 94.00 198 ASN A N 1
ATOM 1639 C CA . ASN A 1 198 ? 3.044 3.240 17.138 1.00 94.00 198 ASN A CA 1
ATOM 1640 C C . ASN A 1 198 ? 2.976 3.810 15.713 1.00 94.00 198 ASN A C 1
ATOM 1642 O O . ASN A 1 198 ? 2.222 3.285 14.897 1.00 94.00 198 ASN A O 1
ATOM 1646 N N . ILE A 1 199 ? 3.795 4.820 15.396 1.00 94.75 199 ILE A N 1
ATOM 1647 C CA . ILE A 1 199 ? 3.820 5.487 14.083 1.00 94.75 199 ILE A CA 1
ATOM 1648 C C . ILE A 1 199 ? 4.102 4.538 12.904 1.00 94.75 199 ILE A C 1
ATOM 1650 O O . ILE A 1 199 ? 3.742 4.844 11.771 1.00 94.75 199 ILE A O 1
ATOM 1654 N N . TYR A 1 200 ? 4.644 3.345 13.168 1.00 96.38 200 TYR A N 1
ATOM 1655 C CA . TYR A 1 200 ? 4.770 2.266 12.189 1.00 96.38 200 TYR A CA 1
ATOM 1656 C C . TYR A 1 200 ? 3.474 1.978 11.427 1.00 96.38 200 TYR A C 1
ATOM 1658 O O . TYR A 1 200 ? 3.494 1.795 10.210 1.00 96.38 200 TYR A O 1
ATOM 1666 N N . TYR A 1 201 ? 2.342 1.931 12.139 1.00 96.44 201 TYR A N 1
ATOM 1667 C CA . TYR A 1 201 ? 1.066 1.551 11.540 1.00 96.44 201 TYR A CA 1
ATOM 1668 C C . TYR A 1 201 ? 0.563 2.615 10.552 1.00 96.44 201 TYR A C 1
ATOM 1670 O O . TYR A 1 201 ? 0.312 2.228 9.412 1.00 96.44 201 TYR A O 1
ATOM 1678 N N . PRO A 1 202 ? 0.517 3.925 10.895 1.00 95.25 202 PRO A N 1
ATOM 1679 C CA . PRO A 1 202 ? 0.239 4.994 9.936 1.00 95.25 202 PRO A CA 1
ATOM 1680 C C . PRO A 1 202 ? 1.157 4.998 8.712 1.00 95.25 202 PRO A C 1
ATOM 1682 O O . PRO A 1 202 ? 0.671 5.137 7.588 1.00 95.25 202 PRO A O 1
ATOM 1685 N N . ILE A 1 203 ? 2.466 4.789 8.904 1.00 96.44 203 ILE A N 1
ATOM 1686 C CA . ILE A 1 203 ? 3.439 4.718 7.802 1.00 96.44 203 ILE A CA 1
ATOM 1687 C C . ILE A 1 203 ? 3.069 3.571 6.855 1.00 96.44 203 ILE A C 1
ATOM 1689 O O . ILE A 1 203 ? 2.917 3.774 5.651 1.00 96.44 203 ILE A O 1
ATOM 1693 N N . LEU A 1 204 ? 2.851 2.364 7.382 1.00 97.12 204 LEU A N 1
ATOM 1694 C CA . LEU A 1 204 ? 2.483 1.225 6.546 1.00 97.12 204 LEU A CA 1
ATOM 1695 C C . LEU A 1 204 ? 1.105 1.345 5.911 1.00 97.12 204 LEU A C 1
ATOM 1697 O O . LEU A 1 204 ? 0.958 0.993 4.742 1.00 97.12 204 LEU A O 1
ATOM 1701 N N . SER A 1 205 ? 0.100 1.847 6.629 1.00 96.50 205 SER A N 1
ATOM 1702 C CA . SER A 1 205 ? -1.221 2.072 6.043 1.00 96.50 205 SER A CA 1
ATOM 1703 C C . SER A 1 205 ? -1.162 3.080 4.900 1.00 96.50 205 SER A C 1
ATOM 1705 O O . SER A 1 205 ? -1.825 2.883 3.885 1.00 96.50 205 SER A O 1
ATOM 1707 N N . SER A 1 206 ? -0.316 4.102 5.013 1.00 96.12 206 SER A N 1
ATOM 1708 C CA . SER A 1 206 ? -0.104 5.092 3.956 1.00 96.12 206 SER A CA 1
ATOM 1709 C C . SER A 1 206 ? 0.589 4.496 2.735 1.00 96.12 206 SER A C 1
ATOM 1711 O O . SER A 1 206 ? 0.200 4.771 1.598 1.00 96.12 206 SER A O 1
ATOM 1713 N N . LEU A 1 207 ? 1.558 3.596 2.940 1.00 97.38 207 LEU A N 1
ATOM 1714 C CA . LEU A 1 207 ? 2.156 2.827 1.845 1.00 97.38 207 LEU A CA 1
ATOM 1715 C C . LEU A 1 207 ? 1.124 1.907 1.185 1.00 97.38 207 LEU A C 1
ATOM 1717 O O . LEU A 1 207 ? 1.006 1.892 -0.038 1.00 97.38 207 LEU A O 1
ATOM 1721 N N . MET A 1 208 ? 0.316 1.196 1.972 1.00 96.00 208 MET A N 1
ATOM 1722 C CA . MET A 1 208 ? -0.765 0.352 1.455 1.00 96.00 208 MET A CA 1
ATOM 1723 C C . MET A 1 208 ? -1.796 1.159 0.655 1.00 96.00 208 MET A C 1
ATOM 1725 O O . MET A 1 208 ? -2.269 0.689 -0.385 1.00 96.00 208 MET A O 1
ATOM 1729 N N . PHE A 1 209 ? -2.117 2.377 1.098 1.00 95.31 209 PHE A N 1
ATOM 1730 C CA . PHE A 1 209 ? -2.953 3.309 0.349 1.00 95.31 209 PHE A CA 1
ATOM 1731 C C . PHE A 1 209 ? -2.304 3.680 -0.982 1.00 95.31 209 PHE A C 1
ATOM 1733 O O . PHE A 1 209 ? -2.914 3.482 -2.037 1.00 95.31 209 PHE A O 1
ATOM 1740 N N . ALA A 1 210 ? -1.045 4.124 -0.967 1.00 96.12 210 ALA A N 1
ATOM 1741 C CA . ALA A 1 210 ? -0.314 4.444 -2.187 1.00 96.12 210 ALA A CA 1
ATOM 1742 C C . ALA A 1 210 ? -0.339 3.273 -3.174 1.00 96.12 210 ALA A C 1
ATOM 1744 O O . ALA A 1 210 ? -0.772 3.429 -4.317 1.00 96.12 210 ALA A O 1
ATOM 1745 N N . MET A 1 211 ? -0.007 2.072 -2.711 1.00 95.75 211 MET A N 1
ATOM 1746 C CA . MET A 1 211 ? -0.044 0.847 -3.505 1.00 95.75 211 MET A CA 1
ATOM 1747 C C . MET A 1 211 ? -1.436 0.568 -4.095 1.00 95.75 211 MET A C 1
ATOM 1749 O O . MET A 1 211 ? -1.565 0.339 -5.298 1.00 95.75 211 MET A O 1
ATOM 1753 N N . SER A 1 212 ? -2.498 0.650 -3.288 1.00 93.06 212 SER A N 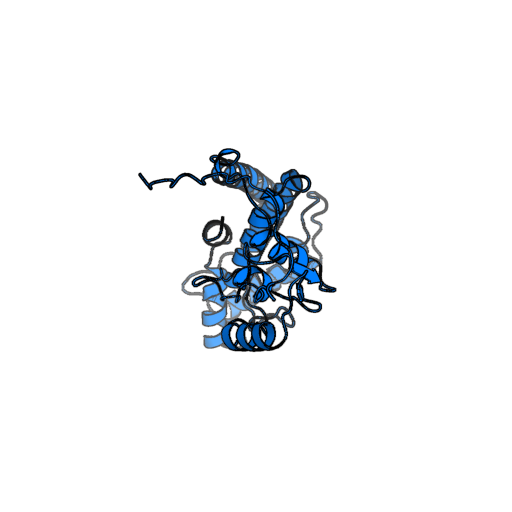1
ATOM 1754 C CA . SER A 1 212 ? -3.889 0.395 -3.700 1.00 93.06 212 SER A CA 1
ATOM 1755 C C . SER A 1 212 ? -4.402 1.368 -4.773 1.00 93.06 212 SER A C 1
ATOM 1757 O O . SER A 1 212 ? -5.202 1.002 -5.645 1.00 93.06 212 SER A O 1
ATOM 1759 N N . TYR A 1 213 ? -3.959 2.624 -4.732 1.00 92.38 213 TYR A N 1
ATOM 1760 C CA . TYR A 1 213 ? -4.401 3.661 -5.670 1.00 92.38 213 TYR A CA 1
ATOM 1761 C C . TYR A 1 213 ? -3.489 3.831 -6.892 1.00 92.38 213 TYR A C 1
ATOM 1763 O O . TYR A 1 213 ? -3.924 4.417 -7.893 1.00 92.38 213 TYR A O 1
ATOM 1771 N N . ASN A 1 214 ? -2.290 3.251 -6.845 1.00 94.50 214 ASN A N 1
ATOM 1772 C CA . ASN A 1 214 ? -1.350 3.162 -7.961 1.00 94.50 214 ASN A CA 1
ATOM 1773 C C . ASN A 1 214 ? -1.381 1.805 -8.676 1.00 94.50 214 ASN A C 1
ATOM 1775 O O . ASN A 1 214 ? -0.862 1.705 -9.779 1.00 94.50 214 ASN A O 1
ATOM 1779 N N . SER A 1 215 ? -2.016 0.774 -8.108 1.00 93.44 215 SER A N 1
ATOM 1780 C CA . SER A 1 215 ? -2.088 -0.537 -8.756 1.00 93.44 215 SER A CA 1
ATOM 1781 C C . SER A 1 215 ? -3.110 -0.585 -9.888 1.00 93.44 215 SER A C 1
ATOM 1783 O O . SER A 1 215 ? -4.240 -0.098 -9.769 1.00 93.44 215 SER A O 1
ATOM 1785 N N . GLN A 1 216 ? -2.736 -1.259 -10.972 1.00 88.62 216 GLN A N 1
ATOM 1786 C CA . GLN A 1 216 ? -3.595 -1.479 -12.133 1.00 88.62 216 GLN A CA 1
ATOM 1787 C C . GLN A 1 216 ? -4.525 -2.710 -11.998 1.00 88.62 216 GLN A C 1
ATOM 1789 O O . GLN A 1 216 ? -4.643 -3.511 -12.924 1.00 88.62 216 GLN A O 1
ATOM 1794 N N . SER A 1 217 ? -5.192 -2.873 -10.848 1.00 81.94 217 SER A N 1
ATOM 1795 C CA . SER A 1 217 ? -6.062 -4.026 -10.529 1.00 81.94 217 SER A CA 1
ATOM 1796 C C . SER A 1 217 ? -7.562 -3.691 -10.498 1.00 81.94 217 SER A C 1
ATOM 1798 O O . SER A 1 217 ? -7.959 -2.526 -10.433 1.00 81.94 217 SER A O 1
ATOM 1800 N N . THR A 1 218 ? -8.412 -4.724 -10.456 1.00 69.25 218 THR A N 1
ATOM 1801 C CA . THR A 1 218 ? -9.874 -4.624 -10.260 1.00 69.25 218 THR A CA 1
ATOM 1802 C C . THR A 1 218 ? -10.285 -4.431 -8.790 1.00 69.25 218 THR A C 1
ATOM 1804 O O . THR A 1 218 ? -11.407 -4.744 -8.406 1.00 69.25 218 THR A O 1
ATOM 1807 N N . GLY A 1 219 ? -9.388 -3.921 -7.938 1.00 66.81 219 GLY A N 1
ATOM 1808 C CA . GLY A 1 219 ? -9.645 -3.731 -6.503 1.00 66.81 219 GLY A CA 1
ATOM 1809 C C . GLY A 1 219 ? -9.305 -4.942 -5.628 1.00 66.81 219 GLY A C 1
ATOM 1810 O O . GLY A 1 219 ? -9.558 -4.911 -4.427 1.00 66.81 219 GLY A O 1
ATOM 1811 N N . HIS A 1 220 ? -8.707 -5.981 -6.213 1.00 72.12 220 HIS A N 1
ATOM 1812 C CA . HIS A 1 220 ? -8.113 -7.127 -5.526 1.00 72.12 220 HIS A CA 1
ATOM 1813 C C . HIS A 1 220 ? -6.864 -7.604 -6.285 1.00 72.12 220 HIS A C 1
ATOM 1815 O O . HIS A 1 220 ? -6.788 -7.496 -7.508 1.00 72.12 220 HIS A O 1
ATOM 1821 N N . TYR A 1 221 ? -5.891 -8.175 -5.573 1.00 83.31 221 TYR A N 1
ATOM 1822 C CA . TYR A 1 221 ? -4.605 -8.619 -6.134 1.00 83.31 221 TYR A CA 1
ATOM 1823 C C . TYR A 1 221 ? -4.629 -10.079 -6.616 1.00 83.31 221 TYR A C 1
ATOM 1825 O O . TYR A 1 221 ? -3.683 -10.824 -6.402 1.00 83.31 221 TYR A O 1
ATOM 1833 N N . ALA A 1 222 ? -5.725 -10.504 -7.252 1.00 77.62 222 ALA A N 1
ATOM 1834 C CA . ALA A 1 222 ? -5.831 -11.859 -7.809 1.00 77.62 222 ALA A CA 1
ATOM 1835 C C . ALA A 1 222 ? -5.099 -11.979 -9.156 1.00 77.62 222 ALA A C 1
ATOM 1837 O O . ALA A 1 222 ? -4.415 -12.963 -9.411 1.00 77.62 222 ALA A O 1
ATOM 1838 N N . GLN A 1 223 ? -5.230 -10.954 -10.003 1.00 84.44 223 GLN A N 1
ATOM 1839 C CA . GLN A 1 223 ? -4.587 -10.881 -11.311 1.00 84.44 223 GLN A CA 1
ATOM 1840 C C . GLN A 1 223 ? -4.389 -9.408 -11.688 1.00 84.44 223 GLN A C 1
ATOM 1842 O O . GLN A 1 223 ? -5.279 -8.584 -11.459 1.00 84.44 223 GLN A O 1
ATOM 1847 N N . PHE A 1 224 ? -3.214 -9.057 -12.208 1.00 89.19 224 PHE A N 1
ATOM 1848 C CA . PHE A 1 224 ? -2.994 -7.752 -12.837 1.00 89.19 224 PHE A CA 1
ATOM 1849 C C . PHE A 1 224 ? -3.548 -7.763 -14.271 1.00 89.19 224 PHE A C 1
ATOM 1851 O O . PHE A 1 224 ? -3.897 -8.818 -14.799 1.00 89.19 224 PHE A O 1
ATOM 1858 N N . ARG A 1 225 ? -3.692 -6.592 -14.893 1.00 89.44 225 ARG A N 1
ATOM 1859 C CA . ARG A 1 225 ? -4.253 -6.482 -16.247 1.00 89.44 225 ARG A CA 1
ATOM 1860 C C . ARG A 1 225 ? -3.138 -6.434 -17.289 1.00 89.44 225 ARG A C 1
ATOM 1862 O O . ARG A 1 225 ? -2.120 -5.789 -17.069 1.00 89.44 225 ARG A O 1
ATOM 1869 N N . ASP A 1 226 ? -3.374 -7.065 -18.433 1.00 89.50 226 ASP A N 1
ATOM 1870 C CA . ASP A 1 226 ? -2.527 -6.946 -19.621 1.00 89.50 226 ASP A CA 1
ATOM 1871 C C . ASP A 1 226 ? -3.209 -6.059 -20.672 1.00 89.50 226 ASP A C 1
ATOM 1873 O O . ASP A 1 226 ? -4.442 -6.042 -20.791 1.00 89.50 226 ASP A O 1
ATOM 1877 N N . ALA A 1 227 ? -2.414 -5.336 -21.463 1.00 93.12 227 ALA A N 1
ATOM 1878 C CA . ALA A 1 227 ? -2.923 -4.521 -22.560 1.00 93.12 227 ALA A CA 1
ATOM 1879 C C . ALA A 1 227 ? -3.113 -5.367 -23.833 1.00 93.12 227 ALA A C 1
ATOM 1881 O O . ALA A 1 227 ? -2.177 -5.620 -24.592 1.00 93.12 227 ALA A O 1
ATOM 1882 N N . SER A 1 228 ? -4.353 -5.782 -24.096 1.00 94.06 228 SER A N 1
ATOM 1883 C CA . SER A 1 228 ? -4.724 -6.524 -25.317 1.00 94.06 228 SER A CA 1
ATOM 1884 C C . SER A 1 228 ? -5.108 -5.616 -26.491 1.00 94.06 228 SER A C 1
ATOM 1886 O O . SER A 1 228 ? -5.144 -6.053 -27.637 1.00 94.06 228 SER A O 1
ATOM 1888 N N . ASN A 1 229 ? -5.421 -4.352 -26.209 1.00 95.94 229 ASN A N 1
ATOM 1889 C CA . ASN A 1 229 ? -5.813 -3.334 -27.181 1.00 95.94 229 ASN A CA 1
ATOM 1890 C C . ASN A 1 229 ? -5.485 -1.923 -26.657 1.00 95.94 229 ASN A C 1
ATOM 1892 O O . ASN A 1 229 ? -5.200 -1.741 -25.469 1.00 95.94 229 ASN A O 1
ATOM 1896 N N . GLU A 1 230 ? -5.583 -0.907 -27.517 1.00 95.19 230 GLU A N 1
ATOM 1897 C CA . GLU A 1 230 ? -5.269 0.482 -27.150 1.00 95.19 230 GLU A CA 1
ATOM 1898 C C . GLU A 1 230 ? -6.096 1.031 -25.982 1.00 95.19 230 GLU A C 1
ATOM 1900 O O . GLU A 1 230 ? -5.584 1.833 -25.203 1.00 95.19 230 GLU A O 1
ATOM 1905 N N . SER A 1 231 ? -7.364 0.628 -25.844 1.00 94.88 231 SER A N 1
ATOM 1906 C CA . SER A 1 231 ? -8.209 1.089 -24.736 1.00 94.88 231 SER A CA 1
ATOM 1907 C C . SER A 1 231 ? -7.668 0.570 -23.409 1.00 94.88 231 SER A C 1
ATOM 1909 O O . SER A 1 231 ? -7.428 1.351 -22.493 1.00 94.88 231 SER A O 1
ATOM 1911 N N . SER A 1 232 ? -7.401 -0.738 -23.331 1.00 94.31 232 SER A N 1
ATOM 1912 C CA . SER A 1 232 ? -6.802 -1.344 -22.140 1.00 94.31 232 SER A CA 1
ATOM 1913 C C . SER A 1 232 ? -5.421 -0.762 -21.836 1.00 94.31 232 SER A C 1
ATOM 1915 O O . SER A 1 232 ? -5.134 -0.473 -20.682 1.00 94.31 232 SER A O 1
ATOM 1917 N N . MET A 1 233 ? -4.597 -0.490 -22.853 1.00 95.69 233 MET A N 1
ATOM 1918 C CA . MET A 1 233 ? -3.313 0.188 -22.670 1.00 95.69 233 MET A CA 1
ATOM 1919 C C . MET A 1 233 ? -3.488 1.569 -22.040 1.00 95.69 233 MET A C 1
ATOM 1921 O O . MET A 1 233 ? -2.850 1.861 -21.033 1.00 95.69 233 MET A O 1
ATOM 1925 N N . LYS A 1 234 ? -4.369 2.411 -22.597 1.00 94.19 234 LYS A N 1
ATOM 1926 C CA . LYS A 1 234 ? -4.632 3.763 -22.079 1.00 94.19 234 LYS A CA 1
ATOM 1927 C C . LYS A 1 234 ? -5.101 3.716 -20.624 1.00 94.19 234 LYS A C 1
ATOM 1929 O O . LYS A 1 234 ? -4.614 4.500 -19.813 1.00 94.19 234 LYS A O 1
ATOM 1934 N N . ASP A 1 235 ? -5.955 2.755 -20.274 1.00 93.56 235 ASP A N 1
ATOM 1935 C CA . ASP A 1 235 ? -6.408 2.552 -18.895 1.00 93.56 235 ASP A CA 1
ATOM 1936 C C . ASP A 1 235 ? -5.268 2.173 -17.946 1.00 93.56 235 ASP A C 1
ATOM 1938 O O . ASP A 1 235 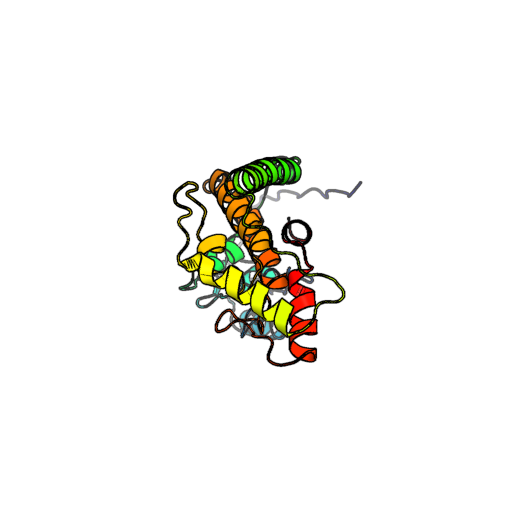? -5.224 2.656 -16.817 1.00 93.56 235 ASP A O 1
ATOM 1942 N N . ILE A 1 236 ? -4.345 1.305 -18.368 1.00 94.62 236 ILE A N 1
ATOM 1943 C CA . ILE A 1 236 ? -3.184 0.901 -17.561 1.00 94.62 236 ILE A CA 1
ATOM 1944 C C . ILE A 1 236 ? -2.185 2.054 -17.443 1.00 94.62 236 ILE A C 1
ATOM 1946 O O . ILE A 1 236 ? -1.659 2.316 -16.359 1.00 94.62 236 ILE A O 1
ATOM 1950 N N . MET A 1 237 ? -1.988 2.805 -18.524 1.00 94.38 237 MET A N 1
ATOM 1951 C CA . MET A 1 237 ? -1.080 3.947 -18.592 1.00 94.38 237 MET A CA 1
ATOM 1952 C C . MET A 1 237 ? -1.453 5.051 -17.589 1.00 94.38 237 MET A C 1
ATOM 1954 O O . MET A 1 237 ? -0.566 5.711 -17.048 1.00 94.38 237 MET A O 1
ATOM 1958 N N . ILE A 1 238 ? -2.739 5.201 -17.237 1.00 93.69 238 ILE A N 1
ATOM 1959 C CA . ILE A 1 238 ? -3.180 6.078 -16.132 1.00 93.69 238 ILE A CA 1
ATOM 1960 C C . ILE A 1 238 ? -2.476 5.716 -14.821 1.00 93.69 238 ILE A C 1
ATOM 1962 O O . ILE A 1 238 ? -2.152 6.605 -14.041 1.00 93.69 238 ILE A O 1
ATOM 1966 N N . TYR A 1 239 ? -2.254 4.430 -14.548 1.00 94.62 239 TYR A N 1
ATOM 1967 C CA . TYR A 1 239 ? -1.608 3.963 -13.321 1.00 94.62 239 TYR A CA 1
ATOM 1968 C C . TYR A 1 239 ? -0.088 4.051 -13.400 1.00 94.62 239 TYR A C 1
ATOM 1970 O O . TYR A 1 239 ? 0.536 4.399 -12.403 1.00 94.62 239 TYR A O 1
ATOM 1978 N N . ARG A 1 240 ? 0.502 3.797 -14.573 1.00 94.38 240 ARG A N 1
ATOM 1979 C CA . ARG A 1 240 ? 1.952 3.928 -14.801 1.00 94.38 240 ARG A CA 1
ATOM 1980 C C . ARG A 1 240 ? 2.458 5.357 -14.646 1.00 94.38 240 ARG A C 1
ATOM 1982 O O . ARG A 1 240 ? 3.565 5.553 -14.168 1.00 94.38 240 ARG A O 1
ATOM 1989 N N . ASN A 1 241 ? 1.614 6.336 -14.962 1.00 91.56 241 ASN A N 1
ATOM 1990 C CA . ASN A 1 241 ? 1.925 7.760 -14.824 1.00 91.56 241 ASN A CA 1
ATOM 1991 C C . ASN A 1 241 ? 1.673 8.335 -13.422 1.00 91.56 241 ASN A C 1
ATOM 1993 O O . ASN A 1 241 ? 1.818 9.541 -13.221 1.00 91.56 241 ASN A O 1
ATOM 1997 N N . LYS A 1 242 ? 1.248 7.518 -12.454 1.00 94.12 242 LYS A N 1
ATOM 1998 C CA . LYS A 1 242 ? 1.109 7.972 -11.069 1.00 94.12 242 LYS A CA 1
ATOM 1999 C C . LYS A 1 242 ? 2.402 7.754 -10.292 1.00 94.12 242 LYS A C 1
ATOM 2001 O O . LYS A 1 242 ? 3.144 6.807 -10.535 1.00 94.12 242 LYS A O 1
ATOM 2006 N N . ASP A 1 243 ? 2.600 8.612 -9.305 1.00 92.81 243 ASP A N 1
ATOM 2007 C CA . ASP A 1 243 ? 3.727 8.569 -8.386 1.00 92.81 243 ASP A CA 1
ATOM 2008 C C . ASP A 1 243 ? 3.314 7.968 -7.029 1.00 92.81 243 ASP A C 1
ATOM 2010 O O . ASP A 1 243 ? 2.304 8.372 -6.443 1.00 92.81 243 ASP A O 1
ATOM 2014 N N . ILE A 1 244 ? 4.097 7.014 -6.514 1.00 96.69 244 ILE A N 1
ATOM 2015 C CA . ILE A 1 244 ? 3.838 6.365 -5.217 1.00 96.69 244 ILE A CA 1
ATOM 2016 C C . ILE A 1 244 ? 3.909 7.388 -4.086 1.00 96.69 244 ILE A C 1
ATOM 2018 O O . ILE A 1 244 ? 3.024 7.417 -3.225 1.00 96.69 244 ILE A O 1
ATOM 2022 N N . LEU A 1 245 ? 4.921 8.256 -4.109 1.00 94.38 245 LEU A N 1
ATOM 2023 C CA . LEU A 1 245 ? 5.215 9.181 -3.021 1.00 94.38 245 LEU A CA 1
ATOM 2024 C C . LEU A 1 245 ? 4.084 10.207 -2.817 1.00 94.38 245 LEU A C 1
ATOM 2026 O O . LEU A 1 245 ? 3.671 10.490 -1.692 1.00 94.38 245 LEU A O 1
ATOM 2030 N N . SER A 1 246 ? 3.498 10.696 -3.907 1.00 92.88 246 SER A N 1
ATOM 2031 C CA . SER A 1 246 ? 2.372 11.634 -3.905 1.00 92.88 246 SER A CA 1
ATOM 2032 C C . SER A 1 246 ? 1.110 11.059 -3.262 1.00 92.88 246 SER A C 1
ATOM 2034 O O . SER A 1 246 ? 0.340 11.796 -2.648 1.00 92.88 246 SER A O 1
ATOM 2036 N N . TYR A 1 247 ? 0.864 9.753 -3.407 1.00 93.56 247 TYR A N 1
ATOM 2037 C CA . TYR A 1 247 ? -0.276 9.101 -2.756 1.00 93.56 247 TYR A CA 1
ATOM 2038 C C . TYR A 1 247 ? 0.037 8.697 -1.324 1.00 93.56 247 TYR A C 1
ATOM 2040 O O . TYR A 1 247 ? -0.865 8.756 -0.495 1.00 93.56 247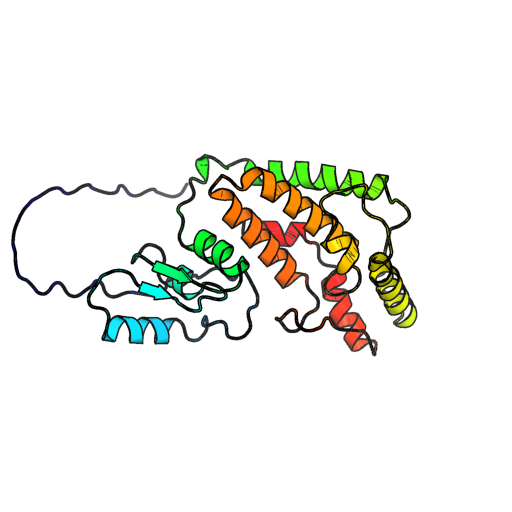 TYR A O 1
ATOM 2048 N N . PHE A 1 248 ? 1.286 8.332 -1.033 1.00 93.06 248 PHE A N 1
ATOM 2049 C CA . PHE A 1 248 ? 1.728 8.022 0.322 1.00 93.06 248 PHE A CA 1
ATOM 2050 C C . PHE A 1 248 ? 1.363 9.165 1.277 1.00 93.06 248 PHE A C 1
ATOM 2052 O O . PHE A 1 248 ? 0.702 8.926 2.275 1.00 93.06 248 PHE A O 1
ATOM 2059 N N . PHE A 1 249 ? 1.621 10.424 0.911 1.00 85.50 249 PHE A N 1
ATOM 2060 C CA . PHE A 1 249 ? 1.310 11.579 1.769 1.00 85.50 249 PHE A CA 1
ATOM 2061 C C . PHE A 1 249 ? -0.146 12.050 1.804 1.00 85.50 249 PHE A C 1
ATOM 2063 O O . PHE A 1 249 ? -0.417 13.086 2.406 1.00 85.50 249 PHE A O 1
ATOM 2070 N N . LYS A 1 250 ? -1.090 11.353 1.166 1.00 82.44 250 LYS A N 1
ATOM 2071 C CA . LYS A 1 250 ? -2.511 11.711 1.316 1.00 82.44 250 LYS A CA 1
ATOM 2072 C C . LYS A 1 250 ? -3.087 11.279 2.662 1.00 82.44 250 LYS A C 1
ATOM 2074 O O . LYS A 1 250 ? -4.040 11.896 3.116 1.00 82.44 250 LYS A O 1
ATOM 2079 N N . GLU A 1 251 ? -2.510 10.244 3.269 1.00 64.38 251 GLU A N 1
ATOM 2080 C CA . GLU A 1 251 ? -3.034 9.594 4.478 1.00 64.38 251 GLU A CA 1
ATOM 2081 C C . GLU A 1 251 ? -2.010 9.558 5.638 1.00 64.38 251 GLU A C 1
ATOM 2083 O O . GLU A 1 251 ? -2.273 8.902 6.647 1.00 64.38 251 GLU A O 1
ATOM 2088 N N . VAL A 1 252 ? -0.861 10.246 5.494 1.00 57.78 252 VAL A N 1
ATOM 2089 C CA . VAL A 1 252 ? 0.177 10.422 6.540 1.00 57.78 252 VAL A CA 1
ATOM 2090 C C . VAL A 1 252 ? -0.107 11.657 7.375 1.00 57.78 252 VAL A C 1
ATOM 2092 O O . VAL A 1 252 ? -0.271 12.739 6.764 1.00 57.78 252 VAL A O 1
#

Secondary structure (DSSP, 8-state):
--PPPP----------------PPP---S--------TT--GGGHHHHHHHHHHH--SS-EEETT-TTTHHHHHTTTTS-EEE--SSHHHHHHHHHHHS---GGGGTTHHHHHHHHHHHHHHHHHHH-TT------SS--HHHHHHHHHHHHGGGGS--TTSS--HHHHHTBTTTB-HHHHHHHHHHHHHHHHTTTSTTHHHHHHHHHHHHHHH--SSSSTT-----SSHHHHHHHHHHHT--HHHHHTT--

Sequence (252 aa):
MIKITEVKIYNQTEELHVHNKSAILHPMAEIPHIIKYMGSKRSIVDYVVEGINDVYTGGQIVDLFSGSAVLSGALRGQVPILSNDIQRYSSVLSNTYLRSYDWSSYETIRNEIVEKAYGKVNKIHNAFPELNYIYEKEMALEQFNKVEKEQQELINYDFSFDEYHLFKKYYSGTYWSYEQCVWIDAIREIADDYKNYNIYYPILSSLMFAMSYNSQSTGHYAQFRDASNESSMKDIMIYRNKDILSYFFKEV

Solvent-accessible surface area (backbone atoms only — not comparable to full-atom values): 14935 Å² total; per-residue (Å²): 143,78,88,84,80,85,84,82,87,83,89,86,83,89,89,90,86,69,90,71,74,44,81,80,70,64,68,46,96,74,58,84,84,50,61,66,52,81,88,61,57,72,93,48,42,62,62,52,42,49,60,43,54,78,71,51,80,68,74,70,48,75,38,73,75,30,56,81,19,55,66,47,36,23,40,45,94,76,55,55,70,48,74,34,53,95,53,70,68,24,54,38,41,30,46,46,42,64,56,86,76,70,59,84,84,44,76,58,49,66,60,53,51,50,56,53,27,51,55,45,41,52,52,49,46,71,74,42,69,84,78,70,86,82,83,60,96,88,61,54,66,69,59,50,51,48,57,31,48,62,31,45,54,29,58,77,53,88,51,84,93,40,93,62,35,65,37,36,28,73,32,7,39,46,43,34,39,44,70,48,16,42,51,50,23,28,46,52,53,59,36,58,80,32,67,91,44,75,66,25,25,41,51,47,40,12,47,48,24,14,49,54,75,34,36,43,46,88,46,51,93,86,56,56,67,75,65,87,46,66,67,50,36,55,62,44,46,62,29,64,73,51,60,50,68,72,41,22,61,74,67,99

pLDDT: mean 88.4, std 17.68, range [22.98, 98.62]

Foldseek 3Di:
DDDDDDDDDDDDDDDDDDLPQQPQFFFDPDQDDLALFDPDCVVVLRVVSVVCSVPPSADEAEQADCGQVSNLQGRAPPHHYHYHHPDVLNVLNSLVRHDDDPCVVCVCVLVVLVVQLVVQLVVVCVVCVVLDQDDDPDDDLVRLLVSLVVQCCLLVPDPVVDPQCVCSNHPDSWQEHNSQSSSLSSLVVVLVVCVVDSVSSLSVSLLSSLSNVLTQDPSDPPGGDDDPDPVSSVSNVVSHPDHSSVSSVVRD

Radius of gyration: 22.41 Å; Cα contacts (8 Å, |Δi|>4): 297; chains: 1; bounding box: 53×42×74 Å

Nearest PDB structures (foldseek):
  6oiu-assembly2_B  TM=1.769E-01  e=2.263E+00  Toxoplasma gondii ME49
  8t83-assembly1_A  TM=2.143E-01  e=5.116E+00  Plasmodium falciparum
  6oiu-assembly4_D  TM=1.787E-01  e=4.861E+00  Toxoplasma gondii ME49

Mean predicted aligned error: 7.38 Å